Protein AF-A0A7W7WPW0-F1 (afdb_monomer)

Organism: NCBI:txid1282883

Nearest PDB structures (foldseek):
  6onu-assembly3_E  TM=9.124E-01  e=3.547E-06  Mycobacterium tuberculosis H37Rv
  8cwt-assembly1_A  TM=9.433E-01  e=5.111E-06  Mycobacterium tuberculosis H37Rv
  8dy7-assembly1_H  TM=8.505E-01  e=1.340E-06  Streptomyces venezuelae
  8dy9-assembly1_H  TM=9.167E-01  e=4.525E-06  Streptomyces venezuelae
  8cwr-assembly1_A-3  TM=9.152E-01  e=1.529E-05  Mycobacterium tuberculosis H37Rv

Foldseek 3Di:
DDDDDDDDPPDDPPPPDPPPVNLVVLLVVLVVLVVVLLVVLCVVQVVVVVPDPVSVVSSVVSSVVVCVVVVVVVSVPDDDPPPDPDDDPPDDDPPDPPPDDDDPDCVVQFQCVVDDPVLFFQPDDDPVSVVSLVVVLVSLVPGPCLVVQLVVCLVVVPQTGATSSDGNVRSVVVVVVVVVVVPD

InterPro domains:
  IPR003482 Transcription factor WhiB [MF_01479] (66-179)
  IPR003482 Transcription factor WhiB [PTHR38839] (98-179)
  IPR034768 WhiB-like iron-sulfur binding domain [PF02467] (106-173)
  IPR034768 WhiB-like iron-sulfur binding domain [PS51674] (111-173)

Mean predicted aligned error: 19.91 Å

Structure (mmCIF, N/CA/C/O backbone):
data_AF-A0A7W7WPW0-F1
#
_entry.id   AF-A0A7W7WPW0-F1
#
loop_
_atom_site.group_PDB
_atom_site.id
_atom_site.type_symbol
_atom_site.label_atom_id
_atom_site.label_alt_id
_atom_site.label_comp_id
_atom_site.label_asym_id
_atom_site.label_entity_id
_atom_site.label_seq_id
_atom_site.pdbx_PDB_ins_code
_atom_site.Cartn_x
_atom_site.Cartn_y
_atom_site.Cartn_z
_atom_site.occupancy
_atom_site.B_iso_or_equiv
_atom_site.auth_seq_id
_atom_site.auth_comp_id
_atom_site.auth_asym_id
_atom_site.auth_atom_id
_atom_site.pdbx_PDB_model_num
ATOM 1 N N . MET A 1 1 ? 4.387 -7.161 76.732 1.00 38.69 1 MET A N 1
ATOM 2 C CA . MET A 1 1 ? 3.562 -7.039 75.514 1.00 38.69 1 MET A CA 1
ATOM 3 C C . MET A 1 1 ? 4.204 -5.988 74.620 1.00 38.69 1 MET A C 1
ATOM 5 O O . MET A 1 1 ? 4.649 -4.984 75.155 1.00 38.69 1 MET A O 1
ATOM 9 N N . LEU A 1 2 ? 4.341 -6.329 73.332 1.00 43.59 2 LEU A N 1
ATOM 10 C CA . LEU A 1 2 ? 4.886 -5.604 72.167 1.00 43.59 2 LEU A CA 1
ATOM 11 C C . LEU A 1 2 ? 4.904 -4.065 72.299 1.00 43.59 2 LEU A C 1
ATOM 13 O O . LEU A 1 2 ? 3.927 -3.489 72.751 1.00 43.59 2 LEU A O 1
ATOM 17 N N . GLY A 1 3 ? 5.967 -3.3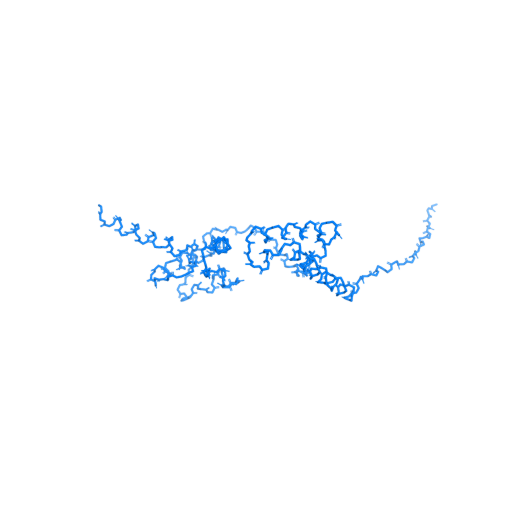32 71.962 1.00 42.59 3 GLY A N 1
ATOM 18 C CA . GLY A 1 3 ? 6.754 -3.403 70.729 1.00 42.59 3 GLY A CA 1
ATOM 19 C C . GLY A 1 3 ? 6.329 -2.236 69.828 1.00 42.59 3 GLY A C 1
ATOM 20 O O . GLY A 1 3 ? 5.389 -2.386 69.061 1.00 42.59 3 GLY A O 1
ATOM 21 N N . ALA A 1 4 ? 6.987 -1.079 69.943 1.00 46.03 4 ALA A N 1
ATOM 22 C CA . ALA A 1 4 ? 6.784 0.066 69.052 1.00 46.03 4 ALA A CA 1
ATOM 23 C C . ALA A 1 4 ? 8.154 0.496 68.517 1.00 46.03 4 ALA A C 1
ATOM 25 O O . ALA A 1 4 ? 8.889 1.245 69.157 1.00 46.03 4 ALA A O 1
ATOM 26 N N . GLN A 1 5 ? 8.532 -0.088 67.383 1.00 48.00 5 GLN A N 1
ATOM 27 C CA . GLN A 1 5 ? 9.725 0.299 66.644 1.00 48.00 5 GLN A CA 1
ATOM 28 C C . GLN A 1 5 ? 9.441 1.630 65.947 1.00 48.00 5 GLN A C 1
ATOM 30 O O . GLN A 1 5 ? 8.481 1.744 65.189 1.00 48.00 5 GLN A O 1
ATOM 35 N N . ALA A 1 6 ? 10.277 2.628 66.226 1.00 42.91 6 ALA A N 1
ATOM 36 C CA . ALA A 1 6 ? 10.379 3.825 65.412 1.00 42.91 6 ALA A CA 1
ATOM 37 C C . ALA A 1 6 ? 10.904 3.404 64.034 1.00 42.91 6 ALA A C 1
ATOM 39 O O . ALA A 1 6 ? 12.030 2.918 63.920 1.00 42.91 6 ALA A O 1
ATOM 40 N N . ILE A 1 7 ? 10.064 3.534 63.012 1.00 48.56 7 ILE A N 1
ATOM 41 C CA . 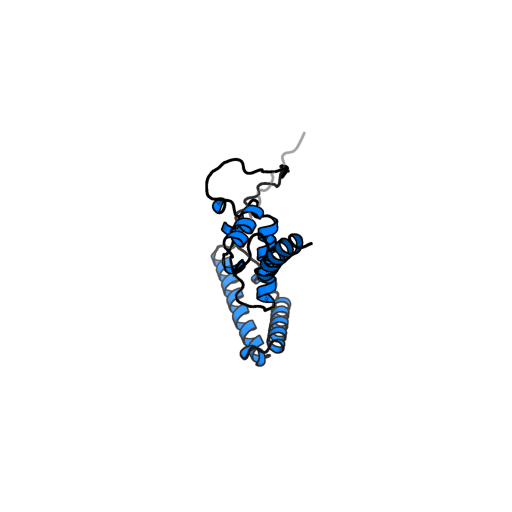ILE A 1 7 ? 10.511 3.482 61.625 1.00 48.56 7 ILE A CA 1
ATOM 42 C C . ILE A 1 7 ? 11.048 4.866 61.263 1.00 48.56 7 ILE A C 1
ATOM 44 O O . ILE A 1 7 ? 10.351 5.873 61.341 1.00 48.56 7 ILE A O 1
ATOM 48 N N . ASP A 1 8 ? 12.342 4.874 60.971 1.00 38.16 8 ASP A N 1
ATOM 49 C CA . ASP A 1 8 ? 13.133 5.975 60.443 1.00 38.16 8 ASP A CA 1
ATOM 50 C C . ASP A 1 8 ? 12.661 6.268 59.007 1.00 38.16 8 ASP A C 1
ATOM 52 O O . ASP A 1 8 ? 12.855 5.464 58.093 1.00 38.16 8 ASP A O 1
ATOM 56 N N . GLU A 1 9 ? 11.965 7.388 58.818 1.00 43.16 9 GLU A N 1
ATOM 57 C CA . GLU A 1 9 ? 11.570 7.902 57.504 1.00 43.16 9 GLU A CA 1
ATOM 58 C C . GLU A 1 9 ? 12.824 8.493 56.830 1.00 43.16 9 GLU A C 1
ATOM 60 O O . GLU A 1 9 ? 13.120 9.685 56.943 1.00 43.16 9 GLU A O 1
ATOM 65 N N . GLY A 1 10 ? 13.611 7.635 56.174 1.00 45.06 10 GLY A N 1
ATOM 66 C CA . GLY A 1 10 ? 14.777 8.040 55.385 1.00 45.06 10 GLY A CA 1
ATOM 67 C C . GLY A 1 10 ? 14.409 9.011 54.248 1.00 45.06 10 GLY A C 1
ATOM 68 O O . GLY A 1 10 ? 13.271 9.017 53.771 1.00 45.06 10 GLY A O 1
ATOM 69 N N . PRO A 1 11 ? 15.356 9.845 53.773 1.00 44.78 11 PRO A N 1
ATOM 70 C CA . PRO A 1 11 ? 15.053 10.911 52.829 1.00 44.78 11 PRO A CA 1
ATOM 71 C C . PRO A 1 11 ? 14.553 10.323 51.510 1.00 44.78 11 PRO A C 1
ATOM 73 O O . PRO A 1 11 ? 15.224 9.503 50.878 1.00 44.78 11 PRO A O 1
ATOM 76 N N . ALA A 1 12 ? 13.371 10.773 51.089 1.00 48.00 12 ALA A N 1
ATOM 77 C CA . ALA A 1 12 ? 12.816 10.487 49.779 1.00 48.00 12 ALA A CA 1
ATOM 78 C C . ALA A 1 12 ? 13.846 10.865 48.707 1.00 48.00 12 ALA A C 1
ATOM 80 O O . ALA A 1 12 ? 14.104 12.040 48.445 1.00 48.00 12 ALA A O 1
ATOM 81 N N . VAL A 1 13 ? 14.463 9.855 48.096 1.00 46.47 13 VAL A N 1
ATOM 82 C CA . VAL A 1 13 ? 15.331 10.042 46.938 1.00 46.47 13 VAL A CA 1
ATOM 83 C C . VAL A 1 13 ? 14.426 10.475 45.792 1.00 46.47 13 VAL A C 1
ATOM 85 O O . VAL A 1 13 ? 13.773 9.651 45.149 1.00 46.47 13 VAL A O 1
ATOM 88 N N . THR A 1 14 ? 14.343 11.783 45.555 1.00 43.59 14 THR A N 1
ATOM 89 C CA . THR A 1 14 ? 13.669 12.342 44.386 1.00 43.59 14 THR A CA 1
ATOM 90 C C . THR A 1 14 ? 14.372 11.796 43.152 1.00 43.59 14 THR A C 1
ATOM 92 O O . THR A 1 14 ? 15.482 12.202 42.808 1.00 43.59 14 THR A O 1
ATOM 95 N N . ARG A 1 15 ? 13.745 10.819 42.497 1.00 53.22 15 ARG A N 1
ATOM 96 C CA . ARG A 1 15 ? 14.199 10.285 41.217 1.00 53.22 15 ARG A CA 1
ATOM 97 C C . ARG A 1 15 ? 14.144 11.450 40.224 1.00 53.22 15 ARG A C 1
ATOM 99 O O . ARG A 1 15 ? 13.053 11.834 39.814 1.00 53.22 15 ARG A O 1
ATOM 106 N N . LEU A 1 16 ? 15.298 12.039 39.887 1.00 46.72 16 LEU A N 1
ATOM 107 C CA . LEU A 1 16 ? 15.428 13.007 38.796 1.00 46.72 16 LEU A CA 1
ATOM 108 C C . LEU A 1 16 ? 14.929 12.316 37.523 1.00 46.72 16 LEU A C 1
ATOM 110 O O . LEU A 1 16 ? 15.640 11.533 36.894 1.00 46.72 16 LEU A O 1
ATOM 114 N N . THR A 1 17 ? 13.672 12.549 37.165 1.00 51.66 17 THR A N 1
ATOM 115 C CA . THR A 1 17 ? 13.185 12.238 35.830 1.00 51.66 17 THR A CA 1
ATOM 116 C C . THR A 1 17 ? 13.937 13.164 34.887 1.00 51.66 17 THR A C 1
ATOM 118 O O . THR A 1 17 ? 13.861 14.381 35.048 1.00 51.66 17 THR A O 1
ATOM 121 N N . ALA A 1 18 ? 14.702 12.595 33.955 1.00 53.31 18 ALA A N 1
ATOM 122 C CA . ALA A 1 18 ? 15.346 13.343 32.885 1.00 53.31 18 ALA A CA 1
ATOM 123 C C . ALA A 1 18 ? 14.309 14.284 32.250 1.00 53.31 18 ALA A C 1
ATOM 125 O O . ALA A 1 18 ? 13.298 13.820 31.725 1.00 53.31 18 ALA A O 1
ATOM 126 N N . GLY A 1 19 ? 14.514 15.595 32.391 1.00 48.75 19 GLY A N 1
ATOM 127 C CA . GLY A 1 19 ? 13.624 16.597 31.814 1.00 48.75 19 GLY A CA 1
ATOM 128 C C . GLY A 1 19 ? 13.641 16.545 30.279 1.00 48.75 19 GLY A C 1
ATOM 129 O O . GLY A 1 19 ? 14.546 15.932 29.702 1.00 48.75 19 GLY A O 1
ATOM 130 N N . PRO A 1 20 ? 12.682 17.210 29.610 1.00 56.94 20 PRO A N 1
ATOM 131 C CA . PRO A 1 20 ? 12.594 17.264 28.144 1.00 56.94 20 PRO A CA 1
ATOM 132 C C . PRO A 1 20 ? 13.905 17.713 27.469 1.00 56.94 20 PRO A C 1
ATOM 134 O O . PRO A 1 20 ? 14.207 17.277 26.360 1.00 56.94 20 PRO A O 1
ATOM 137 N N . ASP A 1 21 ? 14.744 18.483 28.166 1.00 59.12 21 ASP A N 1
ATOM 138 C CA . ASP A 1 21 ? 16.053 18.931 27.680 1.00 59.12 21 ASP A CA 1
ATOM 139 C C . ASP A 1 21 ? 17.063 17.781 27.508 1.00 59.12 21 ASP A C 1
ATOM 141 O O . ASP A 1 21 ? 17.829 17.754 26.549 1.00 59.12 21 ASP A O 1
ATOM 145 N N . ALA A 1 22 ? 17.045 16.776 28.389 1.00 58.28 22 ALA A N 1
ATOM 146 C CA . ALA A 1 22 ? 17.938 15.618 28.293 1.00 58.28 22 ALA A CA 1
ATOM 147 C C . ALA A 1 22 ? 17.503 14.631 27.195 1.00 58.28 22 ALA A C 1
ATOM 149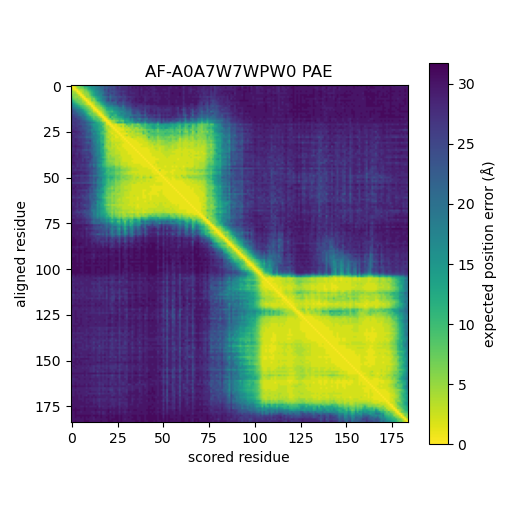 O O . ALA A 1 22 ? 18.307 13.847 26.690 1.00 58.28 22 ALA A O 1
ATOM 150 N N . GLU A 1 23 ? 16.222 14.628 26.829 1.00 57.03 23 GLU A N 1
ATOM 151 C CA . GLU A 1 23 ? 15.721 13.901 25.661 1.00 57.03 23 GLU A CA 1
ATOM 152 C C . GLU A 1 23 ? 16.082 14.627 24.361 1.00 57.03 23 GLU A C 1
ATOM 154 O O . GLU A 1 23 ? 16.603 13.993 23.444 1.00 57.03 23 GLU A O 1
ATOM 159 N N . ALA A 1 24 ? 15.934 15.955 24.322 1.00 61.09 24 ALA A N 1
ATOM 160 C CA . ALA A 1 24 ? 16.344 16.781 23.189 1.00 61.09 24 ALA A CA 1
ATOM 161 C C . ALA A 1 24 ? 17.854 16.682 22.902 1.00 61.09 24 ALA A C 1
ATOM 163 O O . ALA A 1 24 ? 18.247 16.491 21.753 1.00 61.09 24 ALA A O 1
ATOM 164 N N . VAL A 1 25 ? 18.703 16.716 23.936 1.00 66.38 25 VAL A N 1
ATOM 165 C CA . VAL A 1 25 ? 20.162 16.541 23.788 1.00 66.38 25 VAL A CA 1
ATOM 166 C C . VAL A 1 25 ? 20.515 15.147 23.255 1.00 66.38 25 VAL A C 1
ATOM 168 O O . VAL A 1 25 ? 21.378 15.022 22.389 1.00 66.38 25 VAL A O 1
ATOM 171 N N . ARG A 1 26 ? 19.825 14.089 23.705 1.00 67.94 26 ARG A N 1
ATOM 172 C CA . ARG A 1 26 ? 20.028 12.726 23.174 1.00 67.94 26 ARG A CA 1
ATOM 173 C C . ARG A 1 26 ? 19.592 12.607 21.712 1.00 67.94 26 ARG A C 1
ATOM 175 O O . ARG A 1 26 ? 20.276 11.948 20.930 1.00 67.94 26 ARG A O 1
ATOM 182 N N . ALA A 1 27 ? 18.490 13.252 21.336 1.00 64.12 27 ALA A N 1
ATOM 183 C CA . ALA A 1 27 ? 18.014 13.287 19.955 1.00 64.12 27 ALA A CA 1
ATOM 184 C C . ALA A 1 27 ? 18.990 14.037 19.029 1.00 64.12 27 ALA A C 1
ATOM 186 O O . ALA A 1 27 ? 19.285 13.558 17.932 1.00 64.12 27 ALA A O 1
ATOM 187 N N . ASP A 1 28 ? 19.545 15.160 19.490 1.00 71.88 28 ASP A N 1
ATOM 188 C CA . ASP A 1 28 ? 20.553 15.938 18.758 1.00 71.88 28 ASP A CA 1
ATOM 189 C C . ASP A 1 28 ? 21.871 15.160 18.573 1.00 71.88 28 ASP A C 1
ATOM 191 O O . ASP A 1 28 ? 22.424 15.084 17.469 1.00 71.88 28 ASP A O 1
ATOM 195 N N . GLN A 1 29 ? 22.324 14.463 19.620 1.00 70.25 29 GLN A N 1
ATOM 196 C CA . GLN A 1 29 ? 23.481 13.562 19.553 1.00 70.25 29 GLN A CA 1
ATOM 197 C C . GLN A 1 29 ? 23.257 12.404 18.568 1.00 70.25 29 GLN A C 1
ATOM 199 O O . GLN A 1 29 ? 24.150 12.078 17.781 1.00 70.25 29 GLN A O 1
ATOM 204 N N . ALA A 1 30 ? 22.058 11.814 18.554 1.00 70.12 30 ALA A N 1
ATOM 205 C CA . ALA A 1 30 ? 21.698 10.752 17.617 1.00 70.12 30 ALA A CA 1
ATOM 206 C C . ALA A 1 30 ? 21.656 11.253 16.163 1.00 70.12 30 ALA A C 1
ATOM 208 O O . ALA A 1 30 ? 22.164 10.585 15.259 1.00 70.12 30 ALA A O 1
ATOM 209 N N . ALA A 1 31 ? 21.094 12.442 15.924 1.00 71.94 31 ALA A N 1
ATOM 210 C CA . ALA A 1 31 ? 21.073 13.072 14.605 1.00 71.94 31 ALA A CA 1
ATOM 211 C C . ALA A 1 31 ? 22.493 13.383 14.101 1.00 71.94 31 ALA A C 1
ATOM 213 O O . ALA A 1 31 ? 22.826 13.091 12.948 1.00 71.94 31 ALA A O 1
ATOM 214 N N . THR A 1 32 ? 23.354 13.891 14.984 1.00 81.56 32 THR A N 1
ATOM 215 C CA . THR A 1 32 ? 24.762 14.173 14.679 1.00 81.56 32 THR A CA 1
ATOM 216 C C . THR A 1 32 ? 25.523 12.901 14.315 1.00 81.56 32 THR A C 1
ATOM 218 O O . THR A 1 32 ? 26.181 12.858 13.273 1.00 81.56 32 THR A O 1
ATOM 221 N N . ALA A 1 33 ? 25.387 11.836 15.110 1.00 81.56 33 ALA A N 1
ATOM 222 C CA . ALA A 1 33 ? 26.033 10.558 14.824 1.00 81.56 33 ALA A CA 1
ATOM 223 C C . ALA A 1 33 ? 25.561 9.956 13.490 1.00 81.56 33 ALA A C 1
ATOM 225 O O . ALA A 1 33 ? 26.378 9.467 12.708 1.00 81.56 33 ALA A O 1
ATOM 226 N N . ARG A 1 34 ? 24.258 10.060 13.181 1.00 80.62 34 ARG A N 1
ATOM 227 C CA . ARG A 1 34 ? 23.702 9.605 11.897 1.00 80.62 34 ARG A CA 1
ATOM 228 C C . ARG A 1 34 ? 24.318 10.323 10.703 1.00 80.62 34 ARG A C 1
ATOM 230 O O . ARG A 1 34 ? 24.613 9.674 9.694 1.00 80.62 34 ARG A O 1
ATOM 237 N N . ARG A 1 35 ? 24.511 11.641 10.807 1.00 84.62 35 ARG A N 1
ATOM 238 C CA . ARG A 1 35 ? 25.134 12.448 9.750 1.00 84.62 35 ARG A CA 1
ATOM 239 C C . ARG A 1 35 ? 26.590 12.041 9.534 1.00 84.62 35 ARG A C 1
ATOM 241 O O . ARG A 1 35 ? 26.942 11.667 8.421 1.00 84.62 35 ARG A O 1
ATOM 248 N N . VAL A 1 36 ? 27.389 12.027 10.603 1.00 89.81 36 VAL A N 1
ATOM 249 C CA . VAL A 1 36 ? 28.832 11.728 10.540 1.00 89.81 36 VAL A CA 1
ATOM 250 C C . VAL A 1 36 ? 29.093 10.326 9.989 1.00 89.81 36 VAL A C 1
ATOM 252 O O . VAL A 1 36 ? 29.905 10.160 9.082 1.00 89.81 36 VAL A O 1
ATOM 255 N N . LEU A 1 37 ? 28.372 9.313 10.475 1.00 88.06 37 LEU A N 1
ATOM 256 C CA . LEU A 1 37 ? 28.553 7.939 9.998 1.00 88.06 37 LEU A CA 1
ATOM 257 C C . LEU A 1 37 ? 28.059 7.759 8.557 1.00 88.06 37 LEU A C 1
ATOM 259 O O . LEU A 1 37 ? 28.612 6.957 7.811 1.00 88.06 37 LEU A O 1
ATOM 263 N N . SER A 1 38 ? 27.042 8.507 8.128 1.00 84.50 38 SER A N 1
ATOM 264 C CA . SER A 1 38 ? 26.610 8.461 6.727 1.00 84.50 38 SER A CA 1
ATOM 265 C C . SER A 1 38 ? 27.637 9.105 5.791 1.00 84.50 38 SER A C 1
ATOM 267 O O . SER A 1 38 ? 27.890 8.555 4.724 1.00 84.50 38 SER A O 1
ATOM 269 N N . GLU A 1 39 ? 28.269 10.211 6.191 1.00 90.62 39 GLU A N 1
ATOM 270 C CA . GLU A 1 39 ? 29.359 10.839 5.427 1.00 90.62 39 GLU A CA 1
ATOM 271 C C . GLU A 1 39 ? 30.580 9.913 5.324 1.00 90.62 39 GLU A C 1
ATOM 273 O O . GLU A 1 39 ? 31.039 9.624 4.219 1.00 90.62 39 GLU A O 1
ATOM 278 N N . GLN A 1 40 ? 31.031 9.344 6.445 1.00 91.56 40 GLN A N 1
ATOM 279 C CA . GLN A 1 40 ? 32.158 8.404 6.465 1.00 91.56 40 GLN A CA 1
ATOM 280 C C . GLN A 1 40 ? 31.899 7.150 5.616 1.00 91.56 40 GLN A C 1
ATOM 282 O O . GLN A 1 40 ? 32.789 6.690 4.901 1.00 91.56 40 GLN A O 1
ATOM 287 N N . ALA A 1 41 ? 30.672 6.619 5.633 1.00 91.44 41 ALA A N 1
ATOM 288 C CA . ALA A 1 41 ? 30.302 5.489 4.784 1.00 91.44 41 ALA A CA 1
ATOM 289 C C . ALA A 1 41 ? 30.424 5.828 3.285 1.00 91.44 41 ALA A C 1
ATOM 291 O O . ALA A 1 41 ? 30.841 4.983 2.494 1.00 91.44 41 ALA A O 1
ATOM 292 N N . LEU A 1 42 ? 30.085 7.057 2.882 1.00 88.25 42 LEU A N 1
ATOM 293 C CA . LEU A 1 42 ? 30.201 7.510 1.491 1.00 88.25 42 LEU A CA 1
ATOM 294 C C . LEU A 1 42 ? 31.647 7.795 1.071 1.00 88.25 42 LEU A C 1
ATOM 296 O O . LEU A 1 42 ? 31.957 7.675 -0.115 1.00 88.25 42 LEU A O 1
ATOM 300 N N . ASP A 1 43 ? 32.516 8.169 2.007 1.00 91.38 43 ASP A N 1
ATOM 301 C CA . ASP A 1 43 ? 33.953 8.333 1.755 1.00 91.38 43 ASP A CA 1
ATOM 302 C C . ASP A 1 43 ? 34.646 6.982 1.550 1.00 91.38 43 ASP A C 1
ATOM 304 O O . ASP A 1 43 ? 35.458 6.829 0.637 1.00 91.38 43 ASP A O 1
ATOM 308 N N . LEU A 1 44 ? 34.278 5.978 2.351 1.00 92.06 44 LEU A N 1
ATOM 309 C CA . LEU A 1 44 ? 34.809 4.615 2.246 1.00 92.06 44 LEU A CA 1
ATOM 310 C C . LEU A 1 44 ? 34.249 3.841 1.042 1.00 92.06 44 LEU A C 1
ATOM 312 O O . LEU A 1 44 ? 34.888 2.911 0.545 1.00 92.06 44 LEU A O 1
ATOM 316 N N . HIS A 1 45 ? 33.066 4.222 0.556 1.00 94.06 45 HIS A N 1
ATOM 317 C CA . HIS A 1 45 ? 32.378 3.565 -0.554 1.00 94.06 45 HIS A CA 1
ATOM 318 C C . HIS A 1 45 ? 31.935 4.586 -1.615 1.00 94.06 45 HIS A C 1
ATOM 320 O O . HIS A 1 45 ? 30.741 4.851 -1.762 1.00 94.06 45 HIS A O 1
ATOM 326 N N . PRO A 1 46 ? 32.863 5.140 -2.416 1.00 89.81 46 PRO A N 1
ATOM 327 C CA . PRO A 1 46 ? 32.555 6.231 -3.343 1.00 89.81 46 PRO A CA 1
ATOM 328 C C . PRO A 1 46 ? 31.523 5.852 -4.415 1.00 89.81 46 PRO A C 1
ATOM 330 O O . PRO A 1 46 ? 30.740 6.704 -4.832 1.00 89.81 46 PRO A O 1
ATOM 333 N N . GLY A 1 47 ? 31.441 4.572 -4.804 1.00 89.00 47 GLY A N 1
ATOM 334 C CA . GLY A 1 47 ? 30.408 4.073 -5.723 1.00 89.00 47 GLY A CA 1
ATOM 335 C C . GLY A 1 47 ? 28.976 4.265 -5.205 1.00 89.00 47 GLY A C 1
ATOM 336 O O . GLY A 1 47 ? 28.040 4.358 -5.995 1.00 89.00 47 GLY A O 1
ATOM 337 N N . ALA A 1 48 ? 28.785 4.411 -3.889 1.00 87.81 48 ALA A N 1
ATOM 338 C CA . ALA A 1 48 ? 27.482 4.717 -3.311 1.00 87.81 48 ALA A CA 1
ATOM 339 C C . ALA A 1 48 ? 27.006 6.129 -3.690 1.00 87.81 48 ALA A C 1
ATOM 341 O O . ALA A 1 48 ? 25.809 6.334 -3.879 1.00 87.81 48 ALA A O 1
ATOM 342 N N . ARG A 1 49 ? 27.931 7.085 -3.880 1.00 88.69 49 ARG A N 1
ATOM 343 C CA . ARG A 1 49 ? 27.604 8.450 -4.334 1.00 88.69 49 ARG A CA 1
ATOM 344 C C . ARG A 1 49 ? 27.068 8.466 -5.766 1.00 88.69 49 ARG A C 1
ATOM 346 O O . ARG A 1 49 ? 26.269 9.330 -6.104 1.00 88.69 49 ARG A O 1
ATOM 353 N N . THR A 1 50 ? 27.496 7.513 -6.592 1.00 90.56 50 THR A N 1
ATOM 354 C CA . THR A 1 50 ? 27.048 7.361 -7.985 1.00 90.56 50 THR A CA 1
ATOM 355 C C . THR A 1 50 ? 25.921 6.339 -8.143 1.00 90.56 50 THR A C 1
ATOM 357 O O . THR A 1 50 ? 25.505 6.070 -9.266 1.00 90.56 50 THR A O 1
ATOM 360 N N . GLY A 1 51 ? 25.426 5.760 -7.044 1.00 84.31 51 GLY A N 1
ATOM 361 C CA . GLY A 1 51 ? 24.299 4.829 -7.055 1.00 84.31 51 GLY A CA 1
ATOM 362 C C . GLY A 1 51 ? 24.640 3.378 -7.410 1.00 84.3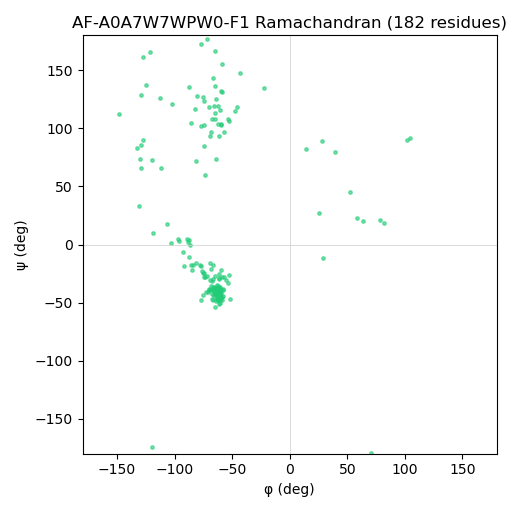1 51 GLY A C 1
ATOM 363 O O . GLY A 1 51 ? 23.727 2.630 -7.754 1.00 84.31 51 GLY A O 1
ATOM 364 N N . ASP A 1 52 ? 25.907 2.949 -7.322 1.00 90.31 52 ASP A N 1
ATOM 365 C CA . ASP A 1 52 ? 26.266 1.533 -7.489 1.00 90.31 52 ASP A CA 1
ATOM 366 C C . ASP A 1 52 ? 25.590 0.677 -6.394 1.00 90.31 52 ASP A C 1
ATOM 368 O O . ASP A 1 52 ? 25.868 0.870 -5.202 1.00 90.31 52 ASP A O 1
ATOM 372 N N . PRO A 1 53 ? 24.731 -0.297 -6.760 1.00 82.69 53 PRO A N 1
ATOM 373 C CA . PRO A 1 53 ? 24.021 -1.139 -5.801 1.00 82.69 53 PRO A CA 1
ATOM 374 C C . PRO A 1 53 ? 24.935 -1.942 -4.870 1.00 82.69 53 PRO A C 1
ATOM 376 O O . PRO A 1 53 ? 24.527 -2.269 -3.750 1.00 82.69 53 PRO A O 1
ATOM 379 N N . THR A 1 54 ? 26.150 -2.282 -5.309 1.00 90.25 54 THR A N 1
ATOM 380 C CA . THR A 1 54 ? 27.104 -3.048 -4.492 1.00 90.25 54 THR A CA 1
ATOM 381 C C . THR A 1 54 ? 27.754 -2.146 -3.448 1.00 90.25 54 THR A C 1
ATOM 383 O O . THR A 1 54 ? 27.749 -2.473 -2.258 1.00 90.25 54 THR A O 1
ATOM 386 N N . ALA A 1 55 ? 28.233 -0.970 -3.861 1.00 86.81 55 ALA A N 1
ATOM 387 C CA . ALA A 1 55 ? 28.768 0.038 -2.952 1.00 86.81 55 ALA A CA 1
ATOM 388 C C . ALA A 1 55 ? 27.718 0.567 -1.955 1.00 86.81 55 ALA A C 1
ATOM 390 O O . ALA A 1 55 ? 28.043 0.756 -0.784 1.00 86.81 55 ALA A O 1
ATOM 391 N N . LEU A 1 56 ? 26.453 0.733 -2.366 1.00 83.81 56 LEU A N 1
ATOM 392 C CA . LEU A 1 56 ? 25.349 1.106 -1.466 1.00 83.81 56 LEU A CA 1
ATOM 393 C C . LEU A 1 56 ? 25.115 0.056 -0.373 1.00 83.81 56 LEU A C 1
ATOM 395 O O . LEU A 1 56 ? 24.937 0.393 0.800 1.00 83.81 56 LEU A O 1
ATOM 399 N N . GLN A 1 57 ? 25.141 -1.226 -0.742 1.00 87.19 57 GLN A N 1
ATOM 400 C CA . GLN A 1 57 ? 25.014 -2.316 0.225 1.00 87.19 57 GLN A CA 1
ATOM 401 C C . GLN A 1 57 ? 26.219 -2.389 1.169 1.00 87.19 57 GLN A C 1
ATOM 403 O O . GLN A 1 57 ? 26.030 -2.621 2.364 1.00 87.19 57 GLN A O 1
ATOM 408 N N . ALA A 1 58 ? 27.436 -2.160 0.668 1.00 88.62 58 ALA A N 1
ATOM 409 C CA . ALA A 1 58 ? 28.643 -2.103 1.490 1.00 88.62 58 ALA A CA 1
ATOM 410 C C . ALA A 1 58 ? 28.594 -0.934 2.494 1.00 88.62 58 ALA A C 1
ATOM 412 O O . ALA A 1 58 ? 28.777 -1.156 3.690 1.00 88.62 58 ALA A O 1
ATOM 413 N N . ALA A 1 59 ? 28.213 0.266 2.041 1.00 87.62 59 ALA A N 1
ATOM 414 C CA . ALA A 1 59 ? 28.031 1.446 2.888 1.00 87.62 59 ALA A CA 1
ATOM 415 C C . ALA A 1 59 ? 26.959 1.241 3.968 1.00 87.62 59 ALA A C 1
ATOM 417 O O . ALA A 1 59 ? 27.165 1.614 5.124 1.00 87.62 59 ALA A O 1
ATOM 418 N N . LYS A 1 60 ? 25.829 0.602 3.623 1.00 88.44 60 LYS A N 1
ATOM 419 C CA . LYS A 1 60 ? 24.788 0.251 4.601 1.00 88.44 60 LYS A CA 1
ATOM 420 C C . LYS A 1 60 ? 25.332 -0.695 5.672 1.00 88.44 60 LYS A C 1
ATOM 422 O O . LYS A 1 60 ? 25.180 -0.404 6.852 1.00 88.44 60 LYS A O 1
ATOM 427 N N . ARG A 1 61 ? 25.978 -1.794 5.267 1.00 93.19 61 ARG A N 1
ATOM 428 C CA . ARG A 1 61 ? 26.543 -2.787 6.198 1.00 93.19 61 ARG A CA 1
ATOM 429 C C . ARG A 1 61 ? 27.591 -2.173 7.122 1.00 93.19 61 ARG A C 1
ATOM 431 O O . ARG A 1 61 ? 27.583 -2.468 8.311 1.00 93.19 61 ARG A O 1
ATOM 438 N N . TRP A 1 62 ? 28.458 -1.314 6.588 1.00 93.50 62 TRP A N 1
ATOM 439 C CA . TRP A 1 62 ? 29.454 -0.600 7.384 1.00 93.50 62 TRP A CA 1
ATOM 440 C C . TRP A 1 62 ? 28.790 0.295 8.433 1.00 93.50 62 TRP A C 1
ATOM 442 O O . TRP A 1 62 ? 29.133 0.232 9.609 1.00 93.50 62 TRP A O 1
ATOM 452 N N . ARG A 1 63 ? 27.784 1.078 8.032 1.00 90.56 63 ARG A N 1
ATOM 453 C CA . ARG A 1 63 ? 27.076 1.985 8.938 1.00 90.56 63 ARG A CA 1
ATOM 454 C C . ARG A 1 63 ? 26.307 1.236 10.032 1.00 90.56 63 ARG A C 1
ATOM 456 O O . ARG A 1 63 ? 26.378 1.648 11.184 1.00 90.56 63 ARG A O 1
ATOM 463 N N . ASP A 1 64 ? 25.629 0.140 9.689 1.00 87.00 64 ASP A N 1
ATOM 464 C CA . ASP A 1 64 ? 24.942 -0.723 10.662 1.00 87.00 64 ASP A CA 1
ATOM 465 C C . ASP A 1 64 ? 25.948 -1.278 11.691 1.00 87.00 64 ASP A C 1
ATOM 467 O O . ASP A 1 64 ? 25.741 -1.156 12.896 1.00 87.00 64 ASP A O 1
ATOM 471 N N . HIS A 1 65 ? 27.102 -1.770 11.225 1.00 92.56 65 HIS A N 1
ATOM 472 C CA . HIS A 1 65 ? 28.174 -2.249 12.099 1.00 92.56 65 HIS A CA 1
ATOM 473 C C . HIS A 1 65 ? 28.742 -1.151 13.014 1.00 92.56 65 HIS A C 1
ATOM 475 O O . HIS A 1 65 ? 29.017 -1.406 14.185 1.00 92.56 65 HIS A O 1
ATOM 481 N N . MET A 1 66 ? 28.893 0.080 12.514 1.00 92.00 66 MET A N 1
ATOM 482 C CA . MET A 1 66 ? 29.367 1.208 13.321 1.00 92.00 66 MET A CA 1
ATOM 483 C C . MET A 1 66 ? 28.355 1.642 14.382 1.00 92.00 66 MET A C 1
ATOM 485 O O . MET A 1 66 ? 28.765 2.001 15.485 1.00 92.00 66 MET A O 1
ATOM 489 N N . TYR A 1 67 ? 27.051 1.589 14.095 1.00 81.88 67 TYR A N 1
ATOM 490 C CA . TYR A 1 67 ? 26.033 1.836 15.119 1.00 81.88 67 TYR A CA 1
ATOM 491 C C . TYR A 1 67 ? 26.083 0.793 16.235 1.00 81.88 67 TYR A C 1
ATOM 493 O O . TYR A 1 67 ? 25.994 1.172 17.405 1.00 81.88 67 TYR A O 1
ATOM 501 N N . ASP A 1 68 ? 26.302 -0.476 15.890 1.00 84.69 68 ASP A N 1
ATOM 502 C CA . ASP A 1 68 ? 26.436 -1.552 16.872 1.00 84.69 68 ASP A CA 1
ATOM 503 C C . ASP A 1 68 ? 27.714 -1.405 17.712 1.00 84.69 68 ASP A C 1
ATOM 505 O O . ASP A 1 68 ? 27.652 -1.462 18.940 1.00 84.69 68 ASP A O 1
ATOM 509 N N . LEU A 1 69 ? 28.865 -1.143 17.078 1.00 87.62 69 LEU A N 1
ATOM 510 C CA . LEU A 1 69 ? 30.146 -0.947 17.774 1.00 87.62 69 LEU A CA 1
ATOM 511 C C . LEU A 1 69 ? 30.133 0.254 18.724 1.00 87.62 69 LEU A C 1
ATOM 513 O O . LEU A 1 69 ? 30.736 0.203 19.794 1.00 87.62 69 LEU A O 1
ATOM 517 N N . LEU A 1 70 ? 29.464 1.337 18.333 1.00 84.25 70 LEU A N 1
ATOM 518 C CA . LEU A 1 70 ? 29.371 2.554 19.138 1.00 84.25 70 LEU A CA 1
ATOM 519 C C . LEU A 1 70 ? 28.212 2.507 20.151 1.00 84.25 70 LEU A C 1
ATOM 521 O O . LEU A 1 70 ? 28.011 3.474 20.884 1.00 84.25 70 LEU A O 1
ATOM 525 N N . GLY A 1 71 ? 27.436 1.415 20.197 1.00 80.69 71 GLY A N 1
ATOM 526 C CA . GLY A 1 71 ? 26.266 1.285 21.074 1.00 80.69 71 GLY A CA 1
ATOM 527 C C . GLY A 1 71 ? 25.142 2.280 20.755 1.00 80.69 71 GLY A C 1
ATOM 528 O O . GLY A 1 71 ? 24.292 2.562 21.599 1.00 80.69 71 GLY A O 1
ATOM 529 N N . LEU A 1 72 ? 25.135 2.835 19.542 1.00 73.38 72 LEU A N 1
ATOM 530 C CA . LEU A 1 72 ? 24.217 3.888 19.104 1.00 73.38 72 LEU A CA 1
ATOM 531 C C . LEU A 1 72 ? 22.907 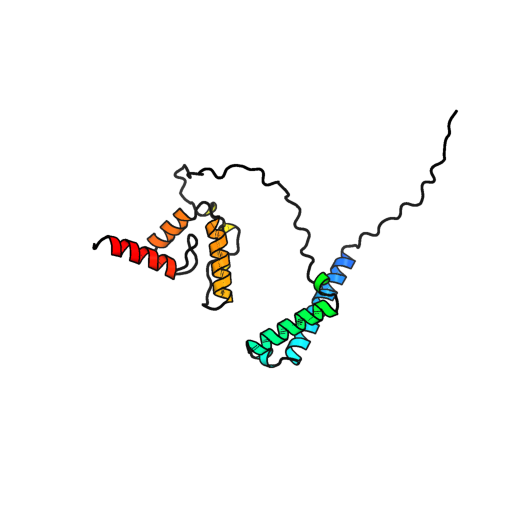3.334 18.539 1.00 73.38 72 LEU A C 1
ATOM 533 O O . LEU A 1 72 ? 21.960 4.099 18.362 1.00 73.38 72 LEU A O 1
ATOM 537 N N . THR A 1 73 ? 22.813 2.024 18.305 1.00 68.06 73 THR A N 1
ATOM 538 C CA . THR A 1 73 ? 21.584 1.349 17.853 1.00 68.06 73 THR A CA 1
ATOM 539 C C . THR A 1 73 ? 20.402 1.658 18.789 1.00 68.06 73 THR A C 1
ATOM 541 O O . THR A 1 73 ? 19.288 1.878 18.331 1.00 68.06 73 THR A O 1
ATOM 544 N N . GLN A 1 74 ? 20.661 1.826 20.094 1.00 58.84 74 GLN A N 1
ATOM 545 C CA . GLN A 1 74 ? 19.657 2.193 21.107 1.00 58.84 74 GLN A CA 1
ATOM 546 C C . GLN A 1 74 ? 19.252 3.685 21.097 1.00 58.84 74 GLN A C 1
ATOM 548 O O . GLN A 1 74 ? 18.207 4.036 21.636 1.00 58.84 74 GLN A O 1
ATOM 553 N N . LEU A 1 75 ? 20.049 4.582 20.499 1.00 53.94 75 LEU A N 1
ATOM 554 C CA . LEU A 1 75 ? 19.715 6.015 20.373 1.00 53.94 75 LEU A CA 1
ATOM 555 C C . LEU A 1 75 ? 18.852 6.317 19.143 1.00 53.94 75 LEU A C 1
ATOM 557 O O . LEU A 1 75 ? 18.230 7.373 19.052 1.00 53.94 75 LEU A O 1
ATOM 561 N N . VAL A 1 76 ? 18.822 5.395 18.183 1.00 55.41 76 VAL A N 1
ATOM 562 C CA . VAL A 1 76 ? 17.983 5.475 16.983 1.00 55.41 76 VAL A CA 1
ATOM 563 C C . VAL A 1 76 ? 16.567 4.956 17.279 1.00 55.41 76 VAL A C 1
ATOM 565 O O . VAL A 1 76 ? 15.632 5.311 16.562 1.00 55.41 76 VAL A O 1
ATOM 568 N N . GLU A 1 77 ? 16.404 4.202 18.369 1.00 51.53 77 GLU A N 1
ATOM 569 C CA . GLU A 1 77 ? 15.202 3.451 18.720 1.00 51.53 77 GLU A CA 1
ATOM 570 C C . GLU A 1 77 ? 14.488 4.029 19.952 1.00 51.53 77 GLU A C 1
ATOM 572 O O . GLU A 1 77 ? 14.393 3.406 21.003 1.00 51.53 77 GLU A O 1
ATOM 577 N N . GLN A 1 78 ? 13.964 5.248 19.824 1.00 44.41 78 GLN A N 1
ATOM 578 C CA . GLN A 1 78 ? 12.910 5.755 20.708 1.00 44.41 78 GLN A CA 1
ATOM 579 C C . GLN A 1 78 ? 11.816 6.380 19.831 1.00 44.41 78 GLN A C 1
ATOM 581 O O . GLN A 1 78 ? 11.826 7.593 19.603 1.00 44.41 78 GLN A O 1
ATOM 586 N N . PRO A 1 79 ? 10.870 5.595 19.279 1.00 38.06 79 PRO A N 1
ATOM 587 C CA . PRO A 1 79 ? 9.603 6.187 18.881 1.00 38.06 79 PRO A CA 1
ATOM 588 C C . PRO A 1 79 ? 8.965 6.785 20.142 1.00 38.06 79 PRO A C 1
ATOM 590 O O . PRO A 1 79 ? 8.924 6.132 21.186 1.00 38.06 79 PRO A O 1
ATOM 593 N N . ALA A 1 80 ? 8.489 8.030 20.056 1.00 39.03 80 ALA A N 1
ATOM 594 C CA . ALA A 1 80 ? 7.706 8.668 21.112 1.00 39.03 80 ALA A CA 1
ATOM 595 C C . ALA A 1 80 ? 6.657 7.685 21.672 1.00 39.03 80 ALA A C 1
ATOM 597 O O . ALA A 1 80 ? 6.134 6.867 20.905 1.00 39.03 80 ALA A O 1
ATOM 598 N N . PRO A 1 81 ? 6.299 7.748 22.970 1.00 38.78 81 PRO A N 1
ATOM 599 C CA . PRO A 1 81 ? 5.245 6.902 23.500 1.00 38.78 81 PRO A CA 1
ATOM 600 C C . PRO A 1 81 ? 3.950 7.210 22.745 1.00 38.78 81 PRO A C 1
ATOM 602 O O . PRO A 1 81 ? 3.282 8.215 22.994 1.00 38.78 81 PRO A O 1
ATOM 605 N N . VAL A 1 82 ? 3.583 6.327 21.815 1.00 45.62 82 VAL A N 1
ATOM 606 C CA . VAL A 1 82 ? 2.216 6.215 21.316 1.00 45.62 82 VAL A CA 1
ATOM 607 C C . VAL A 1 82 ? 1.356 6.042 22.556 1.00 45.62 82 VAL A C 1
ATOM 609 O O . VAL A 1 82 ? 1.439 5.019 23.239 1.00 45.62 82 VAL A O 1
ATOM 612 N N . ARG A 1 83 ? 0.598 7.089 22.911 1.00 40.47 83 ARG A N 1
ATOM 613 C CA . ARG A 1 83 ? -0.347 7.056 24.028 1.00 40.47 83 ARG A CA 1
ATOM 614 C C . ARG A 1 83 ? -1.145 5.766 23.914 1.00 40.47 83 ARG A C 1
ATOM 616 O O . ARG A 1 83 ? -1.813 5.526 22.912 1.00 40.47 83 ARG A O 1
ATOM 623 N N . ALA A 1 84 ? -1.006 4.932 24.936 1.00 42.53 84 ALA A N 1
ATOM 624 C CA . ALA A 1 84 ? -1.576 3.606 24.997 1.00 42.53 84 ALA A CA 1
ATOM 625 C C . ALA A 1 84 ? -3.108 3.669 24.915 1.00 42.53 84 ALA A C 1
ATOM 627 O O . ALA A 1 84 ? -3.788 3.756 25.932 1.00 42.53 84 ALA A O 1
ATOM 628 N N . ALA A 1 85 ? -3.659 3.539 23.712 1.00 40.12 85 ALA A N 1
ATOM 629 C CA . ALA A 1 85 ? -4.986 2.975 23.525 1.00 40.12 85 ALA A CA 1
ATOM 630 C C . ALA A 1 85 ? -4.842 1.448 23.554 1.00 40.12 85 ALA A C 1
ATOM 632 O O . ALA A 1 85 ? -4.912 0.762 22.538 1.00 40.12 85 ALA A O 1
ATOM 633 N N . LYS A 1 86 ? -4.584 0.905 24.749 1.00 36.31 86 LYS A N 1
ATOM 634 C CA . LYS A 1 86 ? -4.900 -0.494 25.023 1.00 36.31 86 LYS A CA 1
ATOM 635 C C . LYS A 1 86 ? -6.413 -0.571 25.192 1.00 36.31 86 LYS A C 1
ATOM 637 O O . LYS A 1 86 ? -6.922 -0.236 26.256 1.00 36.31 86 LYS A O 1
ATOM 642 N N . GLN A 1 87 ? -7.115 -1.056 24.176 1.00 43.66 87 GLN A N 1
ATOM 643 C CA . GLN A 1 87 ? -8.319 -1.838 24.430 1.00 43.66 87 GLN A CA 1
ATOM 644 C C . GLN A 1 87 ? -8.031 -3.274 23.979 1.00 43.66 87 GLN A C 1
ATOM 646 O O . GLN A 1 87 ? -7.507 -3.464 22.879 1.00 43.66 87 GLN A O 1
ATOM 651 N N . PRO A 1 88 ? -8.237 -4.275 24.855 1.00 40.31 88 PRO A N 1
ATOM 652 C CA . PRO A 1 88 ? -7.884 -5.650 24.552 1.00 40.31 88 PRO A CA 1
ATOM 653 C C . PRO A 1 88 ? -8.758 -6.187 23.418 1.00 40.31 88 PRO A C 1
ATOM 655 O O . PRO A 1 88 ? -9.948 -5.891 23.329 1.00 40.31 88 PRO A O 1
ATOM 658 N N . LEU A 1 89 ? -8.129 -7.003 22.571 1.00 48.78 89 LEU A N 1
ATOM 659 C CA . LEU A 1 89 ? -8.759 -7.861 21.574 1.00 48.78 89 LEU A CA 1
ATOM 660 C C . LEU A 1 89 ? -9.616 -8.919 22.287 1.00 48.78 89 LEU A C 1
ATOM 662 O O . LEU A 1 89 ? -9.246 -10.088 22.359 1.00 48.78 89 LEU A O 1
ATOM 666 N N . GLU A 1 90 ? -10.762 -8.521 22.833 1.00 42.56 90 GLU A N 1
ATOM 667 C CA . GLU A 1 90 ? -11.821 -9.477 23.122 1.00 42.56 90 GLU A CA 1
ATOM 668 C C . GLU A 1 90 ? -12.532 -9.816 21.816 1.00 42.56 90 GLU A C 1
ATOM 670 O O . GLU A 1 90 ? -13.323 -9.047 21.272 1.00 42.56 90 GLU A O 1
ATOM 675 N N . THR A 1 91 ? -12.184 -10.992 21.298 1.00 44.91 91 THR A N 1
ATOM 676 C CA . THR A 1 91 ? -13.112 -11.998 20.778 1.00 44.91 91 THR A CA 1
ATOM 677 C C . THR A 1 91 ? -14.538 -11.492 20.552 1.00 44.91 91 THR A C 1
ATOM 679 O O . THR A 1 91 ? -15.457 -11.756 21.322 1.00 44.91 91 THR A O 1
ATOM 682 N N . ARG A 1 92 ? -14.751 -10.836 19.415 1.00 47.59 92 ARG A N 1
ATOM 683 C CA . ARG A 1 92 ? -16.055 -10.790 18.763 1.00 47.59 92 ARG A CA 1
ATOM 684 C C . ARG A 1 92 ? -15.866 -11.185 17.316 1.00 47.59 92 ARG A C 1
ATOM 686 O O . ARG A 1 92 ? -15.630 -10.364 16.444 1.00 47.59 92 ARG A O 1
ATOM 693 N N . VAL A 1 93 ? -15.893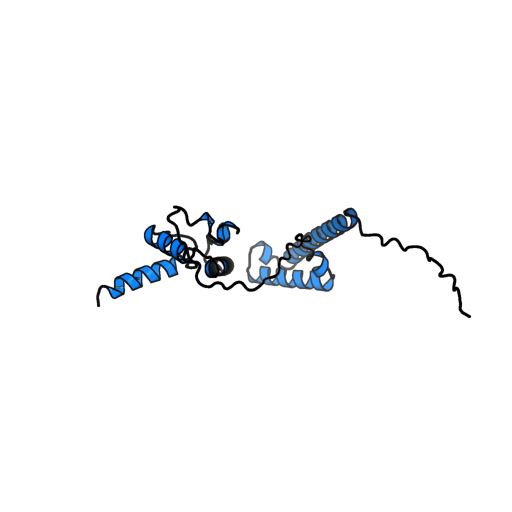 -12.501 17.122 1.00 42.91 93 VAL A N 1
ATOM 694 C CA . VAL A 1 93 ? -16.620 -13.160 16.040 1.00 42.91 93 VAL A CA 1
ATOM 695 C C . VAL A 1 93 ? -16.767 -12.274 14.792 1.00 42.91 93 VAL A C 1
ATOM 697 O O . VAL A 1 93 ? -17.772 -11.587 14.623 1.00 42.91 93 VAL A O 1
ATOM 700 N N . ILE A 1 94 ? -15.799 -12.334 13.873 1.00 51.31 94 ILE A N 1
ATOM 701 C CA . ILE A 1 94 ? -16.002 -11.865 12.493 1.00 51.31 94 ILE A CA 1
ATOM 702 C C . ILE A 1 94 ? -16.891 -12.905 11.784 1.00 51.31 94 ILE A C 1
ATOM 704 O O . ILE A 1 94 ? -16.497 -13.561 10.824 1.00 51.31 94 ILE A O 1
ATOM 708 N N . THR A 1 95 ? -18.103 -13.139 12.293 1.00 39.75 95 THR A N 1
ATOM 709 C CA . THR A 1 95 ? -19.145 -13.830 11.535 1.00 39.75 95 THR A CA 1
ATOM 710 C C . THR A 1 95 ? -19.847 -12.777 10.714 1.00 39.75 95 THR A C 1
ATOM 712 O O . THR A 1 95 ? -20.642 -12.012 11.246 1.00 39.75 95 THR A O 1
ATOM 715 N N . ARG A 1 96 ? -19.537 -12.767 9.414 1.00 51.47 96 ARG A N 1
ATOM 716 C CA . ARG A 1 96 ? -20.344 -12.166 8.345 1.00 51.47 96 ARG A CA 1
ATOM 717 C C . ARG A 1 96 ? -20.989 -10.832 8.730 1.00 51.47 96 ARG A C 1
ATOM 719 O O . ARG A 1 96 ? -22.199 -10.766 8.937 1.00 51.47 96 ARG A O 1
ATOM 726 N N . ILE A 1 97 ? -20.220 -9.750 8.679 1.00 51.06 97 ILE A N 1
ATOM 727 C CA . ILE A 1 97 ? -20.848 -8.473 8.344 1.00 51.06 97 ILE A CA 1
ATOM 728 C C . ILE A 1 97 ? -21.254 -8.599 6.870 1.00 51.06 97 ILE A C 1
ATOM 730 O O . ILE A 1 97 ? -20.444 -8.407 5.970 1.00 51.06 97 ILE A O 1
ATOM 734 N N . ARG A 1 98 ? -22.497 -9.022 6.611 1.00 51.88 98 ARG A N 1
ATOM 735 C CA . ARG A 1 98 ? -23.171 -8.635 5.368 1.00 51.88 98 ARG A CA 1
ATOM 736 C C . ARG A 1 98 ? -23.451 -7.141 5.523 1.00 51.88 98 ARG A C 1
ATOM 738 O O . ARG A 1 98 ? -24.178 -6.812 6.461 1.00 51.88 98 ARG A O 1
ATOM 745 N N . PRO A 1 99 ? -22.906 -6.248 4.680 1.00 51.97 99 PRO A N 1
ATOM 746 C CA . PRO A 1 99 ? -23.347 -4.865 4.707 1.00 51.97 99 PRO A CA 1
ATOM 747 C C . PRO A 1 99 ? -24.813 -4.857 4.260 1.00 51.97 99 PRO A C 1
ATOM 749 O O . PRO A 1 99 ? -25.123 -5.183 3.115 1.00 51.97 99 PRO A O 1
ATOM 752 N N . GLN A 1 100 ? -25.714 -4.606 5.209 1.00 51.72 100 GLN A N 1
ATOM 753 C CA . GLN A 1 100 ? -27.087 -4.224 4.916 1.00 51.72 100 GLN A CA 1
ATOM 754 C C . GLN A 1 100 ? -27.133 -2.707 4.758 1.00 51.72 100 GLN A C 1
ATOM 756 O O . GLN A 1 100 ? -26.569 -2.001 5.591 1.00 51.72 100 GLN A O 1
ATOM 761 N N . GLY A 1 101 ? -27.832 -2.248 3.721 1.00 39.53 101 GLY A N 1
ATOM 762 C CA . GLY A 1 101 ? -28.165 -0.844 3.501 1.00 39.53 101 GLY A CA 1
ATOM 763 C C . GLY A 1 101 ? -27.312 -0.200 2.417 1.00 39.53 101 GLY A C 1
ATOM 764 O O . GLY A 1 101 ? -26.194 0.231 2.664 1.00 39.53 101 GLY A O 1
ATOM 765 N N . ASP A 1 102 ? -27.784 -0.227 1.177 1.00 47.59 102 ASP A N 1
ATOM 766 C CA . ASP A 1 102 ? -28.384 0.893 0.433 1.00 47.59 102 ASP A CA 1
ATOM 767 C C . ASP A 1 102 ? -27.989 2.348 0.817 1.00 47.59 102 ASP A C 1
ATOM 769 O O . ASP A 1 102 ? -28.761 3.263 0.555 1.00 47.59 102 ASP A O 1
ATOM 773 N N . ASP A 1 103 ? -26.796 2.591 1.371 1.00 46.66 103 ASP A N 1
ATOM 774 C CA . ASP A 1 103 ? -26.229 3.926 1.644 1.00 46.66 103 ASP A CA 1
ATOM 775 C C . ASP A 1 103 ? -24.907 4.118 0.863 1.00 46.66 103 ASP A C 1
ATOM 777 O O . ASP A 1 103 ? -23.793 4.010 1.365 1.00 46.66 103 ASP A O 1
ATOM 781 N N . LEU A 1 104 ? -25.102 4.288 -0.447 1.00 59.53 104 LEU A N 1
ATOM 782 C CA . LEU A 1 104 ? -24.361 4.966 -1.531 1.00 59.53 104 LEU A CA 1
ATOM 783 C C . LEU A 1 104 ? -22.824 5.159 -1.573 1.00 59.53 104 LEU A C 1
ATOM 785 O O . LEU A 1 104 ? -22.339 5.472 -2.662 1.00 59.53 104 LEU A O 1
ATOM 789 N N . ASP A 1 105 ? -22.020 4.936 -0.536 1.00 78.12 105 ASP A N 1
ATOM 790 C CA . ASP A 1 105 ? -20.556 4.970 -0.687 1.00 78.12 105 ASP A CA 1
ATOM 791 C C . ASP A 1 105 ? -19.855 3.997 0.266 1.00 78.12 105 ASP A C 1
ATOM 793 O O . ASP A 1 105 ? -19.834 4.165 1.481 1.00 78.12 105 ASP A O 1
ATOM 797 N N . TRP A 1 106 ? -19.248 2.953 -0.295 1.00 86.00 106 TRP A N 1
ATOM 798 C CA . TRP A 1 106 ? -18.484 1.953 0.453 1.00 86.00 106 TRP A CA 1
ATOM 799 C C . TRP A 1 106 ? -17.082 2.440 0.837 1.00 86.00 106 TRP A C 1
ATOM 801 O O . TRP A 1 106 ? -16.434 1.855 1.710 1.00 86.00 106 TRP A O 1
ATOM 811 N N . ARG A 1 107 ? -16.589 3.498 0.186 1.00 86.50 107 ARG A N 1
ATOM 812 C CA . ARG A 1 107 ? -15.210 3.992 0.313 1.00 86.50 107 ARG A CA 1
ATOM 813 C C . ARG A 1 107 ? -14.849 4.466 1.729 1.00 86.50 107 ARG A C 1
ATOM 815 O O . ARG A 1 107 ? -13.724 4.179 2.135 1.00 86.50 107 ARG A O 1
ATOM 822 N N . PRO A 1 108 ? -15.744 5.088 2.527 1.00 87.44 108 PRO A N 1
ATOM 823 C CA . PRO A 1 108 ? -15.452 5.452 3.918 1.00 87.44 108 PRO A CA 1
ATOM 824 C C . PRO A 1 108 ? -15.132 4.253 4.822 1.00 87.44 108 PRO A C 1
ATOM 826 O O . PRO A 1 108 ? -14.406 4.394 5.800 1.00 87.44 108 PRO A O 1
ATOM 829 N N . ASN A 1 109 ? -15.627 3.058 4.481 1.00 86.88 109 ASN A N 1
ATOM 830 C CA . ASN A 1 109 ? -15.369 1.825 5.232 1.00 86.88 109 ASN A CA 1
ATOM 831 C C . ASN A 1 109 ? -14.078 1.111 4.782 1.00 86.88 109 ASN A C 1
ATOM 833 O O . ASN A 1 109 ? -13.774 0.006 5.244 1.00 86.88 109 ASN A O 1
ATOM 837 N N . ALA A 1 110 ? -13.313 1.700 3.858 1.00 90.50 110 ALA A N 1
ATOM 838 C CA . ALA A 1 110 ? -12.074 1.117 3.370 1.00 90.50 110 ALA A CA 1
ATOM 839 C C . ALA A 1 110 ? -10.948 1.259 4.402 1.00 90.50 110 ALA A C 1
ATOM 841 O O . ALA A 1 110 ? -10.602 2.355 4.831 1.00 90.50 110 ALA A O 1
ATOM 842 N N . ALA A 1 111 ? -10.306 0.140 4.747 1.00 89.81 111 ALA A N 1
ATOM 843 C CA . ALA A 1 111 ? -9.180 0.124 5.684 1.00 89.81 111 ALA A CA 1
ATOM 844 C C . ALA A 1 111 ? -7.991 0.965 5.179 1.00 89.81 111 ALA A C 1
ATOM 846 O O . ALA A 1 111 ? -7.262 1.547 5.975 1.00 89.81 111 ALA A O 1
ATOM 847 N N . CYS A 1 112 ? -7.833 1.075 3.855 1.00 87.75 112 CYS A N 1
ATOM 848 C CA . CYS A 1 112 ? -6.792 1.883 3.226 1.00 87.75 112 CYS A CA 1
ATOM 849 C C . CYS A 1 112 ? -6.994 3.398 3.386 1.00 87.75 112 CYS A C 1
ATOM 851 O O . CYS A 1 112 ? -6.049 4.153 3.194 1.00 87.75 112 CYS A O 1
ATOM 853 N N . ALA A 1 113 ? -8.193 3.865 3.756 1.00 85.56 113 ALA A N 1
ATOM 854 C CA . ALA A 1 113 ? -8.437 5.291 3.987 1.00 85.56 113 ALA A CA 1
ATOM 855 C C . ALA A 1 113 ? -7.662 5.840 5.202 1.00 85.56 113 ALA A C 1
ATOM 857 O O . ALA A 1 113 ? -7.502 7.047 5.337 1.00 85.56 113 ALA A O 1
ATOM 858 N N . GLN A 1 114 ? -7.184 4.955 6.084 1.00 79.75 114 GLN A N 1
ATOM 859 C CA . GLN A 1 114 ? -6.403 5.295 7.280 1.00 79.75 114 GLN A CA 1
ATOM 860 C C . GLN A 1 114 ? -4.888 5.154 7.061 1.00 79.75 114 GLN A C 1
ATOM 862 O O . GLN A 1 114 ? -4.112 5.271 8.007 1.00 79.75 114 GLN A O 1
ATOM 867 N N . THR A 1 115 ? -4.463 4.855 5.835 1.00 84.31 115 THR A N 1
ATOM 868 C CA . THR A 1 115 ? -3.063 4.611 5.471 1.00 84.31 115 THR A CA 1
ATOM 869 C C . THR A 1 115 ? -2.617 5.582 4.391 1.00 84.31 115 THR A C 1
ATOM 871 O O . THR A 1 115 ? -3.448 6.217 3.743 1.00 84.31 115 THR A O 1
ATOM 874 N N . ASP A 1 116 ? -1.308 5.682 4.179 1.00 85.94 116 ASP A N 1
ATOM 875 C CA . ASP A 1 116 ? -0.781 6.521 3.114 1.00 85.94 116 ASP A CA 1
ATOM 876 C C . ASP A 1 116 ? -1.188 6.006 1.720 1.00 85.94 116 ASP A C 1
ATOM 878 O O . ASP A 1 116 ? -1.151 4.806 1.428 1.00 85.94 116 ASP A O 1
ATOM 882 N N . SER A 1 117 ? -1.591 6.938 0.857 1.00 84.31 117 SER A N 1
ATOM 883 C CA . SER A 1 117 ? -2.110 6.624 -0.472 1.00 84.31 117 SER A CA 1
ATOM 884 C C . SER A 1 117 ? -1.026 6.179 -1.454 1.00 84.31 117 SER A C 1
ATOM 886 O O . SER A 1 117 ? -1.330 5.372 -2.335 1.00 84.31 117 SER A O 1
ATOM 888 N N . GLU A 1 118 ? 0.229 6.618 -1.292 1.00 85.69 118 GLU A N 1
ATOM 889 C CA . GLU A 1 118 ? 1.323 6.252 -2.208 1.00 85.69 118 GLU A CA 1
ATOM 890 C C . GLU A 1 118 ? 1.625 4.751 -2.143 1.00 85.69 118 GLU A C 1
ATOM 892 O O . GLU A 1 118 ? 1.989 4.138 -3.147 1.00 85.69 118 GLU A O 1
ATOM 897 N N . THR A 1 119 ? 1.334 4.124 -0.999 1.00 87.50 119 THR A N 1
ATOM 898 C CA . THR A 1 119 ? 1.452 2.671 -0.797 1.00 87.50 119 THR A CA 1
ATOM 899 C C . THR A 1 119 ? 0.653 1.864 -1.830 1.00 87.50 119 THR A C 1
ATOM 901 O O . THR A 1 119 ? 1.054 0.771 -2.224 1.00 87.50 119 THR A O 1
ATOM 904 N N . PHE A 1 120 ? -0.462 2.405 -2.328 1.00 88.94 120 PHE A N 1
ATOM 905 C CA . PHE A 1 120 ? -1.344 1.718 -3.278 1.00 88.94 120 PHE A CA 1
ATOM 906 C C . PHE A 1 120 ? -1.014 2.013 -4.743 1.00 88.94 120 PHE A C 1
ATOM 908 O O . PHE A 1 120 ? -1.605 1.381 -5.623 1.00 88.94 120 PHE A O 1
ATOM 915 N N . PHE A 1 121 ? -0.084 2.931 -5.019 1.00 89.38 121 PHE A N 1
ATOM 916 C CA . PHE A 1 121 ? 0.300 3.359 -6.367 1.00 89.38 121 PHE A CA 1
ATOM 917 C C . PHE A 1 121 ? 1.823 3.295 -6.565 1.00 89.38 121 PHE A C 1
ATOM 919 O O . PHE A 1 121 ? 2.460 4.328 -6.775 1.00 89.38 121 PHE A O 1
ATOM 926 N N . PRO A 1 122 ? 2.422 2.089 -6.543 1.00 86.12 122 PRO A N 1
ATOM 927 C CA . PRO A 1 122 ? 3.833 1.930 -6.877 1.00 86.12 122 PRO A CA 1
ATOM 928 C C . PRO A 1 122 ? 4.104 2.425 -8.307 1.00 86.12 122 PRO A C 1
ATOM 930 O O . PRO A 1 122 ? 3.381 2.077 -9.245 1.00 86.12 122 PRO A O 1
ATOM 933 N N . VAL A 1 123 ? 5.134 3.259 -8.465 1.00 82.38 123 VAL A N 1
ATOM 934 C CA . VAL A 1 123 ? 5.482 3.917 -9.739 1.00 82.38 123 VAL A CA 1
ATOM 935 C C . VAL A 1 123 ? 6.494 3.120 -10.564 1.00 82.38 123 VAL A C 1
ATOM 937 O O . VAL A 1 123 ? 6.619 3.347 -11.769 1.00 82.38 123 VAL A O 1
ATOM 940 N N . GLY A 1 124 ? 7.216 2.189 -9.937 1.00 81.44 124 GLY A N 1
ATOM 941 C CA . GLY A 1 124 ? 8.236 1.365 -10.573 1.00 81.44 124 GLY A CA 1
ATOM 942 C C . GLY A 1 124 ? 7.960 -0.138 -10.506 1.00 81.44 124 GLY A C 1
ATOM 943 O O . GLY A 1 124 ? 6.923 -0.610 -10.051 1.00 81.44 124 GLY A O 1
ATOM 944 N N . TRP A 1 125 ? 8.944 -0.906 -10.974 1.00 79.19 125 TRP A N 1
ATOM 945 C CA . TRP A 1 125 ? 8.929 -2.379 -11.015 1.00 79.19 125 TRP A CA 1
ATOM 946 C C . TRP A 1 125 ? 10.056 -2.993 -10.169 1.00 79.19 125 TRP A C 1
ATOM 948 O O . TRP A 1 125 ? 10.362 -4.196 -10.262 1.00 79.19 125 TRP A O 1
ATOM 958 N N . GLY A 1 126 ? 10.724 -2.142 -9.385 1.00 87.62 126 GLY A N 1
ATOM 959 C CA . GLY A 1 126 ? 11.867 -2.495 -8.563 1.00 87.62 126 GLY A CA 1
ATOM 960 C C . GLY A 1 126 ? 11.469 -3.335 -7.357 1.00 87.62 126 GLY A C 1
ATOM 961 O O . GLY A 1 126 ? 10.299 -3.607 -7.100 1.00 87.62 126 GLY A O 1
ATOM 962 N N . ARG A 1 127 ? 12.469 -3.764 -6.584 1.00 86.88 127 ARG A N 1
ATOM 963 C CA . ARG A 1 127 ? 12.231 -4.506 -5.339 1.00 86.88 127 ARG A CA 1
ATOM 964 C C . ARG A 1 127 ? 11.372 -3.699 -4.359 1.00 86.88 127 ARG A C 1
ATOM 966 O O . ARG A 1 127 ? 10.428 -4.253 -3.816 1.00 86.88 127 ARG A O 1
ATOM 973 N N . ALA A 1 128 ? 11.678 -2.413 -4.192 1.00 87.00 128 ALA A N 1
ATOM 974 C CA . ALA A 1 128 ? 10.939 -1.525 -3.300 1.00 87.00 128 ALA A CA 1
ATOM 975 C C . ALA A 1 128 ? 9.468 -1.388 -3.720 1.00 87.00 128 ALA A C 1
ATOM 977 O O . ALA A 1 128 ? 8.586 -1.507 -2.881 1.00 87.00 128 ALA A O 1
ATOM 978 N N . ASP A 1 129 ? 9.194 -1.239 -5.020 1.00 88.00 129 ASP A N 1
ATOM 979 C CA . ASP A 1 129 ? 7.823 -1.166 -5.538 1.00 88.00 129 ASP A CA 1
ATOM 980 C C . ASP A 1 129 ? 7.042 -2.462 -5.304 1.00 88.00 129 ASP A C 1
ATOM 982 O O . ASP A 1 129 ? 5.862 -2.427 -4.966 1.00 88.00 129 ASP A O 1
ATOM 986 N N . ARG A 1 130 ? 7.700 -3.620 -5.445 1.00 88.12 130 ARG A N 1
ATOM 987 C CA . ARG A 1 130 ? 7.083 -4.922 -5.148 1.00 88.12 130 ARG A CA 1
ATOM 988 C C . ARG A 1 130 ? 6.800 -5.086 -3.662 1.00 88.12 130 ARG A C 1
ATOM 990 O O . ARG A 1 130 ? 5.741 -5.579 -3.303 1.00 88.12 130 ARG A O 1
ATOM 997 N N . GLU A 1 131 ? 7.726 -4.678 -2.800 1.00 89.94 131 GLU A N 1
ATOM 998 C CA . GLU A 1 131 ? 7.521 -4.710 -1.349 1.00 89.94 131 GLU A CA 1
ATOM 999 C C . GLU A 1 131 ? 6.376 -3.778 -0.934 1.00 89.94 131 GLU A C 1
ATOM 1001 O O . GLU A 1 131 ? 5.520 -4.181 -0.149 1.00 89.94 131 GLU A O 1
ATOM 1006 N N . LEU A 1 132 ? 6.304 -2.581 -1.520 1.00 89.25 132 LEU A N 1
ATOM 1007 C CA . LEU A 1 132 ? 5.202 -1.643 -1.320 1.00 89.25 132 LEU A CA 1
ATOM 1008 C C . LEU A 1 132 ? 3.870 -2.231 -1.811 1.00 89.25 132 LEU A C 1
ATOM 1010 O O . LEU A 1 132 ? 2.851 -2.144 -1.125 1.00 89.25 132 LEU A O 1
ATOM 1014 N N . ALA A 1 133 ? 3.894 -2.913 -2.957 1.00 90.62 133 ALA A N 1
ATOM 1015 C CA . ALA A 1 133 ? 2.727 -3.596 -3.489 1.00 90.62 133 ALA A CA 1
ATOM 1016 C C . ALA A 1 133 ? 2.228 -4.714 -2.563 1.00 90.62 133 ALA A C 1
ATOM 1018 O O . ALA A 1 133 ? 1.029 -4.816 -2.302 1.00 90.62 133 ALA A O 1
ATOM 1019 N N . GLU A 1 134 ? 3.128 -5.532 -2.019 1.00 92.62 134 GLU A N 1
ATOM 1020 C CA . GLU A 1 134 ? 2.757 -6.578 -1.062 1.00 92.62 134 GLU A CA 1
ATOM 1021 C C . GLU A 1 134 ? 2.190 -5.990 0.240 1.00 92.62 134 GLU A C 1
ATOM 1023 O O . GLU A 1 134 ? 1.191 -6.496 0.757 1.00 92.62 134 GLU A O 1
ATOM 1028 N N . GLN A 1 135 ? 2.733 -4.866 0.720 1.00 91.94 135 GLN A N 1
ATOM 1029 C CA . GLN A 1 135 ? 2.186 -4.144 1.878 1.00 91.94 135 GLN A CA 1
ATOM 1030 C C . GLN A 1 135 ? 0.757 -3.638 1.623 1.00 91.94 135 GLN A C 1
ATOM 1032 O O . GLN A 1 135 ? -0.134 -3.830 2.457 1.00 91.94 135 GLN A O 1
ATOM 1037 N N . ALA A 1 136 ? 0.494 -3.050 0.453 1.00 93.69 136 ALA A N 1
ATOM 1038 C CA . ALA A 1 136 ? -0.860 -2.660 0.058 1.00 93.69 136 ALA A CA 1
ATOM 1039 C C . ALA A 1 136 ? -1.807 -3.868 -0.030 1.00 93.69 136 ALA A C 1
ATOM 1041 O O . ALA A 1 136 ? -2.940 -3.814 0.466 1.00 93.69 136 ALA A O 1
ATOM 1042 N N . LYS A 1 137 ? -1.349 -4.986 -0.614 1.00 94.25 137 LYS A N 1
ATOM 1043 C CA . LYS A 1 137 ? -2.129 -6.234 -0.684 1.00 94.25 137 LYS A CA 1
ATOM 1044 C C . LYS A 1 137 ? -2.479 -6.748 0.715 1.00 94.25 137 LYS A C 1
ATOM 1046 O O . LYS A 1 137 ? -3.616 -7.174 0.932 1.00 94.25 137 LYS A O 1
ATOM 1051 N N . ASP A 1 138 ? -1.566 -6.648 1.679 1.00 94.06 138 ASP A N 1
ATOM 1052 C CA . ASP A 1 138 ? -1.807 -7.014 3.079 1.00 94.06 138 ASP A CA 1
ATOM 1053 C C . ASP A 1 138 ? -2.925 -6.218 3.745 1.00 94.06 138 ASP A C 1
ATOM 1055 O O . ASP A 1 138 ? -3.788 -6.795 4.419 1.00 94.06 138 ASP A O 1
ATOM 1059 N N . ILE A 1 139 ? -2.955 -4.907 3.515 1.00 91.69 139 ILE A N 1
ATOM 1060 C CA . ILE A 1 139 ? -4.035 -4.044 4.003 1.00 91.69 139 ILE A CA 1
ATOM 1061 C C . ILE A 1 139 ? -5.360 -4.467 3.360 1.00 91.69 139 ILE A C 1
ATOM 1063 O O . ILE A 1 139 ? -6.367 -4.662 4.049 1.00 91.69 139 ILE A O 1
ATOM 1067 N N . CYS A 1 140 ? -5.362 -4.688 2.043 1.00 92.81 140 CYS A N 1
ATOM 1068 C CA . CYS A 1 140 ? -6.555 -5.131 1.331 1.00 92.81 140 CYS A CA 1
ATOM 1069 C C . CYS A 1 140 ? -7.082 -6.488 1.821 1.00 92.81 140 CYS A C 1
ATOM 1071 O O . CYS A 1 140 ? -8.301 -6.648 1.900 1.00 92.81 140 CYS A O 1
ATOM 1073 N N . ARG A 1 141 ? -6.215 -7.445 2.193 1.00 90.94 141 ARG A N 1
ATOM 1074 C CA . ARG A 1 141 ? -6.622 -8.768 2.718 1.00 90.94 141 ARG A CA 1
ATOM 1075 C C . ARG A 1 141 ? -7.520 -8.675 3.953 1.00 90.94 141 ARG A C 1
ATOM 1077 O O . ARG A 1 141 ? -8.326 -9.573 4.182 1.00 90.94 141 ARG A O 1
ATOM 1084 N N . ARG A 1 142 ? -7.387 -7.602 4.736 1.00 89.06 142 ARG A N 1
ATOM 1085 C CA . ARG A 1 142 ? -8.137 -7.369 5.982 1.00 89.06 142 ARG A CA 1
ATOM 1086 C C . ARG A 1 142 ? -9.268 -6.348 5.813 1.00 89.06 142 ARG A C 1
ATOM 1088 O O . ARG A 1 142 ? -9.953 -6.032 6.780 1.00 89.06 142 ARG A O 1
ATOM 1095 N N . CYS A 1 143 ? -9.462 -5.815 4.607 1.00 89.88 143 CYS A N 1
ATOM 1096 C CA . CYS A 1 143 ? -10.410 -4.739 4.351 1.00 89.88 143 CYS A CA 1
ATOM 1097 C C . CYS A 1 143 ? -11.853 -5.268 4.209 1.00 89.88 143 CYS A C 1
ATOM 1099 O O . CYS A 1 143 ? -12.094 -6.142 3.374 1.00 89.88 143 CYS A O 1
ATOM 1101 N N . PRO A 1 144 ? -12.837 -4.713 4.947 1.00 88.44 144 PRO A N 1
ATOM 1102 C CA . PRO A 1 144 ? -14.222 -5.203 4.924 1.00 88.44 144 PRO A CA 1
ATOM 1103 C C . PRO A 1 144 ? -14.948 -4.952 3.593 1.00 88.44 144 PRO A C 1
ATOM 1105 O O . PRO A 1 144 ? -15.910 -5.644 3.280 1.00 88.44 144 PRO A O 1
ATOM 1108 N N . VAL A 1 145 ? -14.477 -3.994 2.789 1.00 92.69 145 VAL A N 1
ATOM 1109 C CA . VAL A 1 145 ? -15.072 -3.605 1.494 1.00 92.69 145 VAL A CA 1
ATOM 1110 C C . VAL A 1 145 ? -14.253 -4.083 0.290 1.00 92.69 145 VAL A C 1
ATOM 1112 O O . VAL A 1 145 ? -14.414 -3.578 -0.822 1.00 92.69 145 VAL A O 1
ATOM 1115 N N . ARG A 1 146 ? -13.360 -5.064 0.489 1.00 92.12 146 ARG A N 1
ATOM 1116 C CA . ARG A 1 146 ? -12.445 -5.574 -0.546 1.00 92.12 146 ARG A CA 1
ATOM 1117 C C . ARG A 1 146 ? -13.165 -5.972 -1.839 1.00 92.12 146 ARG A C 1
ATOM 1119 O O . ARG A 1 146 ? -12.726 -5.577 -2.917 1.00 92.12 146 ARG A O 1
ATOM 1126 N N . ASP A 1 147 ? -14.265 -6.713 -1.733 1.00 89.12 147 ASP A N 1
ATOM 1127 C CA . ASP A 1 147 ? -14.986 -7.244 -2.898 1.00 89.12 147 ASP A CA 1
ATOM 1128 C C . ASP A 1 147 ? -15.703 -6.138 -3.688 1.00 89.12 147 ASP A C 1
ATOM 1130 O O . ASP A 1 147 ? -15.686 -6.133 -4.921 1.00 89.12 147 ASP A O 1
ATOM 1134 N N . GLN A 1 148 ? -16.277 -5.155 -2.988 1.00 88.94 148 GLN A N 1
ATOM 1135 C CA . GLN A 1 148 ? -16.906 -3.979 -3.600 1.00 88.94 148 GLN A CA 1
ATOM 1136 C C . GLN A 1 148 ? -15.859 -3.119 -4.321 1.00 88.94 148 GLN A C 1
ATOM 1138 O O . GLN A 1 148 ? -16.057 -2.743 -5.477 1.00 88.94 148 GLN A O 1
ATOM 1143 N N . CYS A 1 149 ? -14.706 -2.900 -3.679 1.00 93.06 149 CYS A N 1
ATOM 1144 C CA . CYS A 1 149 ? -13.558 -2.201 -4.254 1.00 93.06 149 CYS A CA 1
ATOM 1145 C C . CYS A 1 149 ? -13.043 -2.886 -5.528 1.00 93.06 149 CYS A C 1
ATOM 1147 O O . CYS A 1 149 ? -12.863 -2.230 -6.557 1.00 93.06 149 CYS A O 1
ATOM 1149 N N . LEU A 1 150 ? -12.867 -4.212 -5.493 1.00 93.12 150 LEU A N 1
ATOM 1150 C CA . LEU A 1 150 ? -12.427 -4.978 -6.658 1.00 93.12 150 LEU A CA 1
ATOM 1151 C C . LEU A 1 150 ? -13.430 -4.891 -7.812 1.00 93.12 150 LEU A C 1
ATOM 1153 O O . LEU A 1 150 ? -13.053 -4.618 -8.953 1.00 93.12 150 LEU A O 1
ATOM 1157 N N . THR A 1 151 ? -14.711 -5.100 -7.507 1.00 88.88 151 THR A N 1
ATOM 1158 C CA . THR A 1 151 ? -15.796 -5.052 -8.494 1.00 88.88 151 THR A CA 1
ATOM 1159 C C . THR A 1 151 ? -15.852 -3.684 -9.162 1.00 88.88 151 THR A C 1
ATOM 1161 O O . THR A 1 151 ? -15.917 -3.591 -10.392 1.00 88.88 151 THR A O 1
ATOM 1164 N N . TRP A 1 152 ? -15.755 -2.615 -8.370 1.00 91.56 152 TRP A N 1
ATOM 1165 C CA . TRP A 1 152 ? -15.709 -1.253 -8.882 1.00 91.56 152 TRP A CA 1
ATOM 1166 C C . TRP A 1 152 ? -14.498 -1.040 -9.798 1.00 91.56 152 TRP A C 1
ATOM 1168 O O . TRP A 1 152 ? -14.669 -0.548 -10.914 1.00 91.56 152 TRP A O 1
ATOM 1178 N N . ALA A 1 153 ? -13.304 -1.473 -9.383 1.00 92.75 153 ALA A N 1
ATOM 1179 C CA . ALA A 1 153 ? -12.071 -1.298 -10.149 1.00 92.75 153 ALA A CA 1
ATOM 1180 C C . ALA A 1 153 ? -12.082 -2.042 -11.494 1.00 92.75 153 ALA A C 1
ATOM 1182 O O . ALA A 1 153 ? -11.631 -1.495 -12.502 1.00 92.75 153 ALA A O 1
ATOM 1183 N N . ILE A 1 154 ? -12.627 -3.263 -11.532 1.00 88.50 154 ILE A N 1
ATOM 1184 C CA . ILE A 1 154 ? -12.794 -4.033 -12.774 1.00 88.50 154 ILE A CA 1
ATOM 1185 C C . ILE A 1 154 ? -13.812 -3.347 -13.693 1.00 88.50 154 ILE A C 1
ATOM 1187 O O . ILE A 1 154 ? -13.532 -3.144 -14.878 1.00 88.50 154 ILE A O 1
ATOM 1191 N N . THR A 1 155 ? -14.964 -2.947 -13.148 1.00 86.12 155 THR A N 1
ATOM 1192 C CA . THR A 1 155 ? -16.056 -2.313 -13.909 1.00 86.12 155 THR A CA 1
ATOM 1193 C C . THR A 1 155 ? -15.613 -0.989 -14.534 1.00 86.12 155 THR A C 1
ATOM 1195 O O . THR A 1 155 ? -15.868 -0.741 -15.711 1.00 86.12 155 THR A O 1
ATOM 1198 N N . HIS A 1 156 ? -14.869 -0.177 -13.779 1.00 87.00 156 HIS A N 1
ATOM 1199 C CA . HIS A 1 156 ? -14.359 1.128 -14.214 1.00 87.00 156 HIS A CA 1
ATOM 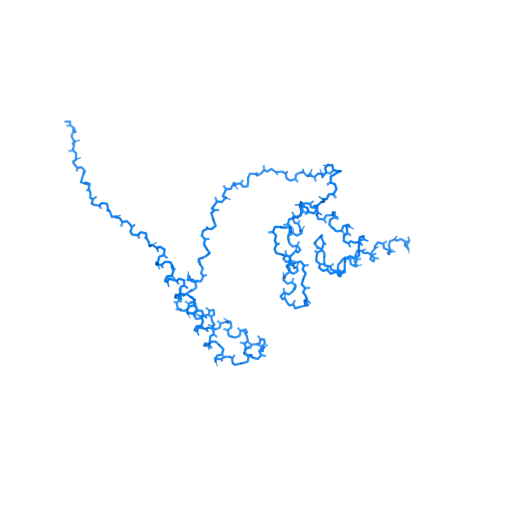1200 C C . HIS A 1 156 ? -12.992 1.049 -14.903 1.00 87.00 156 HIS A C 1
ATOM 1202 O O . HIS A 1 156 ? -12.425 2.081 -15.249 1.00 87.00 156 HIS A O 1
ATOM 1208 N N . ARG A 1 157 ? -12.458 -0.162 -15.121 1.00 87.44 157 ARG A N 1
ATOM 1209 C CA . ARG A 1 157 ? -11.184 -0.406 -15.817 1.00 87.44 157 ARG A CA 1
ATOM 1210 C C . ARG A 1 157 ? -10.018 0.404 -15.244 1.00 87.44 157 ARG A C 1
ATOM 1212 O O . ARG A 1 157 ? -9.229 0.975 -15.993 1.00 87.44 157 ARG A O 1
ATOM 1219 N N . GLN A 1 158 ? -9.900 0.428 -13.919 1.00 89.88 158 GLN A N 1
ATOM 1220 C CA . GLN A 1 158 ? -8.789 1.107 -13.256 1.00 89.88 158 GLN A CA 1
ATOM 1221 C C . GLN A 1 158 ? -7.453 0.493 -13.686 1.00 89.88 158 GLN A C 1
ATOM 1223 O O . GLN A 1 158 ? -7.188 -0.685 -13.424 1.00 89.88 158 GLN A O 1
ATOM 1228 N N . ALA A 1 159 ? -6.627 1.299 -14.358 1.00 84.50 159 ALA A N 1
ATOM 1229 C CA . ALA A 1 159 ? -5.399 0.856 -15.019 1.00 84.50 159 ALA A CA 1
ATOM 1230 C C . ALA A 1 159 ? -4.183 0.791 -14.085 1.00 84.50 159 ALA A C 1
ATOM 1232 O O . ALA A 1 159 ? -3.235 0.065 -14.362 1.00 84.50 159 ALA A O 1
ATOM 1233 N N . HIS A 1 160 ? -4.217 1.522 -12.971 1.00 89.25 160 HIS A N 1
ATOM 1234 C CA . HIS A 1 160 ? -3.077 1.673 -12.071 1.00 89.25 160 HIS A CA 1
ATOM 1235 C C . HIS A 1 160 ? -3.441 1.330 -10.634 1.00 89.25 160 HIS A C 1
ATOM 1237 O O . HIS A 1 160 ? -4.617 1.310 -10.263 1.00 89.25 160 HIS A O 1
ATOM 1243 N N . GLY A 1 161 ? -2.408 1.062 -9.842 1.00 91.75 161 GLY A N 1
ATOM 1244 C CA . GLY A 1 161 ? -2.512 0.819 -8.413 1.00 91.75 161 GLY A CA 1
ATOM 1245 C C . GLY A 1 161 ? -3.170 -0.503 -8.031 1.00 91.75 161 GLY A C 1
ATOM 1246 O O . GLY A 1 161 ? -3.575 -1.314 -8.879 1.00 91.75 161 GLY A O 1
ATOM 1247 N N . ILE A 1 162 ? -3.267 -0.707 -6.723 1.00 94.62 162 ILE A N 1
ATOM 1248 C CA . ILE A 1 162 ? -3.758 -1.933 -6.096 1.00 94.62 162 ILE A CA 1
ATOM 1249 C C . ILE A 1 162 ? -5.189 -1.724 -5.625 1.00 94.62 162 ILE A C 1
ATOM 1251 O O . ILE A 1 162 ? -5.476 -0.856 -4.806 1.00 94.62 162 ILE A O 1
ATOM 1255 N N . TRP A 1 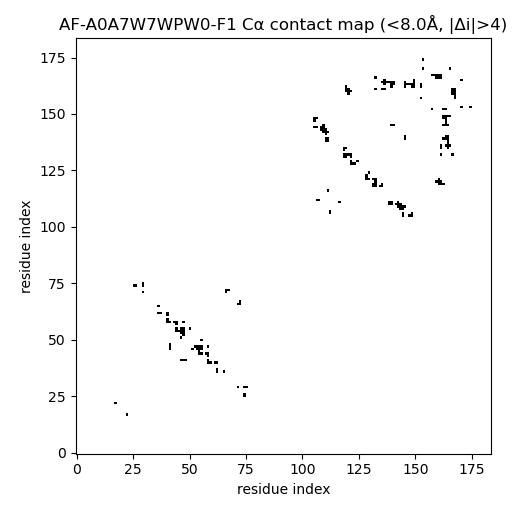163 ? -6.091 -2.555 -6.139 1.00 94.75 163 TRP A N 1
ATOM 1256 C CA . TRP A 1 163 ? -7.524 -2.467 -5.874 1.00 94.75 163 TRP A CA 1
ATOM 1257 C C . TRP A 1 163 ? -8.042 -3.831 -5.449 1.00 94.75 163 TRP A C 1
ATOM 1259 O O . TRP A 1 163 ? -7.778 -4.832 -6.114 1.00 94.75 163 TRP A O 1
ATOM 1269 N N . GLY A 1 164 ? -8.754 -3.892 -4.322 1.00 94.19 164 GLY A N 1
ATOM 1270 C CA . GLY A 1 164 ? -9.263 -5.159 -3.788 1.00 94.19 164 GLY A CA 1
ATOM 1271 C C . GLY A 1 164 ? -8.175 -6.206 -3.497 1.00 94.19 164 GLY A C 1
ATOM 1272 O O . GLY A 1 164 ? -8.458 -7.405 -3.458 1.00 94.19 164 GLY A O 1
ATOM 1273 N N . GLY A 1 165 ? -6.930 -5.763 -3.296 1.00 94.75 165 GLY A N 1
ATOM 1274 C CA . GLY A 1 165 ? -5.768 -6.623 -3.071 1.00 94.75 165 GLY A CA 1
ATOM 1275 C C . GLY A 1 165 ? -5.195 -7.252 -4.336 1.00 94.75 165 GLY A C 1
ATOM 1276 O O . GLY A 1 165 ? -4.535 -8.279 -4.233 1.00 94.75 165 GLY A O 1
ATOM 1277 N N . LEU A 1 166 ? -5.475 -6.672 -5.504 1.00 93.75 166 LEU A N 1
ATOM 1278 C CA . LEU A 1 166 ? -4.937 -7.111 -6.787 1.00 93.75 166 LEU A CA 1
ATOM 1279 C C . LEU A 1 166 ? -4.245 -5.947 -7.486 1.00 93.75 166 LEU A C 1
ATOM 1281 O O . LEU A 1 166 ? -4.789 -4.837 -7.524 1.00 93.75 166 LEU A O 1
ATOM 1285 N N . ASP A 1 167 ? -3.083 -6.208 -8.068 1.00 92.75 167 ASP A N 1
ATOM 1286 C CA . ASP A 1 167 ? -2.386 -5.277 -8.956 1.00 92.75 167 ASP A CA 1
ATOM 1287 C C . ASP A 1 167 ? -3.023 -5.253 -10.372 1.00 92.75 167 ASP A C 1
ATOM 1289 O O . ASP A 1 167 ? -3.967 -6.010 -10.648 1.00 92.75 167 ASP A O 1
ATOM 1293 N N . PRO A 1 168 ? -2.610 -4.338 -11.271 1.00 90.75 168 PRO A N 1
ATOM 1294 C CA . PRO A 1 168 ? -3.200 -4.235 -12.606 1.00 90.75 168 PRO A CA 1
ATOM 1295 C C . PRO A 1 168 ? -3.110 -5.523 -13.437 1.00 90.75 168 PRO A C 1
ATOM 1297 O O . PRO A 1 168 ? -4.071 -5.865 -14.135 1.00 90.75 168 PRO A O 1
ATOM 1300 N N . ASP A 1 169 ? -1.999 -6.255 -13.340 1.00 87.69 169 ASP A N 1
ATOM 1301 C CA . ASP A 1 169 ? -1.758 -7.471 -14.120 1.00 87.69 169 ASP A CA 1
ATOM 1302 C C . ASP A 1 169 ? -2.620 -8.631 -13.615 1.00 87.69 169 ASP A C 1
ATOM 1304 O O .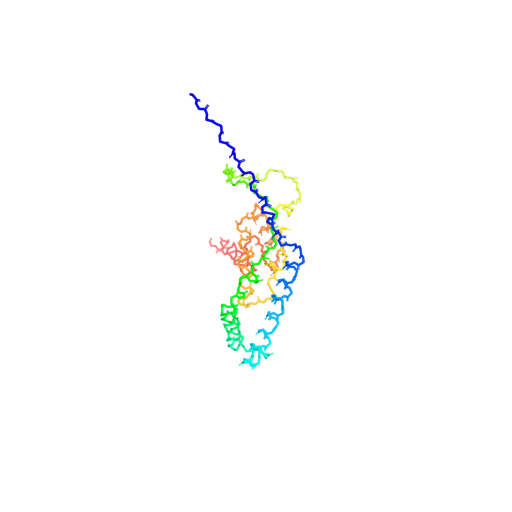 ASP A 1 169 ? -3.234 -9.362 -14.408 1.00 87.69 169 ASP A O 1
ATOM 1308 N N . GLU A 1 170 ? -2.743 -8.761 -12.295 1.00 90.12 170 GLU A N 1
ATOM 1309 C CA . GLU A 1 170 ? -3.627 -9.725 -11.647 1.00 90.12 170 GLU A CA 1
ATOM 1310 C C . GLU A 1 170 ? -5.105 -9.433 -11.962 1.00 90.12 170 GLU A C 1
ATOM 1312 O O . GLU A 1 170 ? -5.860 -10.349 -12.310 1.00 90.12 170 GLU A O 1
ATOM 1317 N N . ARG A 1 171 ? -5.529 -8.158 -11.933 1.00 91.88 171 ARG A N 1
ATOM 1318 C CA . ARG A 1 171 ? -6.893 -7.767 -12.348 1.00 91.88 171 ARG A CA 1
ATOM 1319 C C . ARG A 1 171 ? -7.151 -8.075 -13.821 1.00 91.88 171 ARG A C 1
ATOM 1321 O O . ARG A 1 171 ? -8.228 -8.567 -14.170 1.00 91.88 171 ARG A O 1
ATOM 1328 N N . ALA A 1 172 ? -6.174 -7.833 -14.694 1.00 85.12 172 ALA A N 1
ATOM 1329 C CA . ALA A 1 172 ? -6.282 -8.179 -16.109 1.00 85.12 172 ALA A CA 1
ATOM 1330 C C . ALA A 1 172 ? -6.410 -9.698 -16.318 1.00 85.12 172 ALA A C 1
ATOM 1332 O O . ALA A 1 172 ? -7.145 -10.141 -17.206 1.00 85.12 172 ALA A O 1
ATOM 1333 N N . ALA A 1 173 ? -5.747 -10.509 -15.488 1.00 85.50 173 ALA A N 1
ATOM 1334 C CA . ALA A 1 173 ? -5.854 -11.964 -15.541 1.00 85.50 173 ALA A CA 1
ATOM 1335 C C . ALA A 1 173 ? -7.262 -12.477 -15.196 1.00 85.50 173 ALA A C 1
ATOM 1337 O O . ALA A 1 173 ? -7.720 -13.422 -15.841 1.00 85.50 173 ALA A O 1
ATOM 1338 N N . ILE A 1 174 ? -7.968 -11.844 -14.250 1.00 80.44 174 ILE A N 1
ATOM 1339 C CA . ILE A 1 174 ? -9.367 -12.181 -13.916 1.00 80.44 174 ILE A CA 1
ATOM 1340 C C . ILE A 1 174 ? -10.265 -11.976 -15.138 1.00 80.44 174 ILE A C 1
ATOM 1342 O O . ILE A 1 174 ? -10.948 -12.902 -15.572 1.00 80.44 174 ILE A O 1
ATOM 1346 N N . LYS A 1 175 ? -10.167 -10.804 -15.772 1.00 71.38 175 LYS A N 1
ATOM 1347 C CA . LYS A 1 175 ? -10.967 -10.474 -16.957 1.00 71.38 175 LYS A CA 1
ATOM 1348 C C . LYS A 1 175 ? -10.761 -11.468 -18.105 1.00 71.38 175 LYS A C 1
ATOM 1350 O O . LYS A 1 175 ? -11.723 -11.826 -18.777 1.00 71.38 175 LYS A O 1
ATOM 1355 N N . ARG A 1 176 ? -9.522 -11.932 -18.318 1.00 69.69 176 ARG A N 1
ATOM 1356 C CA . ARG A 1 176 ? -9.199 -12.937 -19.350 1.00 69.69 176 ARG A CA 1
ATOM 1357 C C . ARG A 1 176 ? -9.838 -14.300 -19.060 1.00 69.69 176 ARG A C 1
ATOM 1359 O O . ARG A 1 176 ? -10.288 -14.964 -19.992 1.00 69.69 176 ARG A O 1
ATOM 1366 N N . ARG A 1 177 ? -9.893 -14.712 -17.788 1.00 64.81 177 ARG A N 1
ATOM 1367 C CA . ARG A 1 177 ? -10.494 -15.991 -17.366 1.00 64.81 177 ARG A CA 1
ATOM 1368 C C . ARG A 1 177 ? -12.012 -16.001 -17.541 1.00 64.81 177 ARG A C 1
ATOM 1370 O O . ARG A 1 177 ? -12.544 -16.996 -18.025 1.00 64.81 177 ARG A O 1
ATOM 1377 N N . ASP A 1 178 ? -12.684 -14.890 -17.245 1.00 58.97 178 ASP A N 1
ATOM 1378 C CA . ASP A 1 178 ? -14.140 -14.779 -17.414 1.00 58.97 178 ASP A CA 1
ATOM 1379 C C . ASP A 1 178 ? -14.558 -14.841 -18.889 1.00 58.97 178 ASP A C 1
ATOM 1381 O O . ASP A 1 178 ? -15.527 -15.514 -19.236 1.00 58.97 178 ASP A O 1
ATOM 1385 N N . THR A 1 179 ? -13.780 -14.229 -19.788 1.00 57.59 179 THR A N 1
ATOM 1386 C CA . THR A 1 179 ? -14.015 -14.334 -21.238 1.00 57.59 179 THR A CA 1
ATOM 1387 C C . THR A 1 179 ? -13.662 -15.703 -21.823 1.00 57.59 179 THR A C 1
ATOM 1389 O O . THR A 1 179 ? -14.258 -16.100 -22.817 1.00 57.59 179 THR A O 1
ATOM 1392 N N . GLY A 1 180 ? -12.726 -16.444 -21.219 1.00 45.59 180 GLY A N 1
ATOM 1393 C CA . GLY A 1 180 ? -12.338 -17.786 -21.676 1.00 45.59 180 GLY A CA 1
ATOM 1394 C C . GLY A 1 180 ? -13.347 -18.882 -21.316 1.00 45.59 180 GLY A C 1
ATOM 1395 O O . GLY A 1 180 ? -13.407 -19.903 -21.991 1.00 45.59 180 GLY A O 1
ATOM 1396 N N . ARG A 1 181 ? -14.174 -18.666 -20.285 1.00 46.69 181 ARG A N 1
ATOM 1397 C CA . ARG A 1 181 ? -15.226 -19.608 -19.863 1.00 46.69 181 ARG A CA 1
ATOM 1398 C C . ARG A 1 181 ? -16.514 -19.499 -20.690 1.00 46.69 181 ARG A C 1
ATOM 1400 O O . ARG A 1 181 ? -17.332 -20.406 -20.649 1.00 46.69 181 ARG A O 1
ATOM 1407 N N . ALA A 1 182 ? -16.696 -18.413 -21.440 1.00 43.31 182 ALA A N 1
ATOM 1408 C CA . ALA A 1 182 ? -17.868 -18.193 -22.291 1.00 43.31 182 ALA A CA 1
ATOM 1409 C C . ALA A 1 182 ? -17.724 -18.773 -23.717 1.00 43.31 182 ALA A C 1
ATOM 1411 O O . ALA A 1 182 ? -18.625 -18.596 -24.532 1.00 43.31 182 ALA A O 1
ATOM 1412 N N . VAL A 1 183 ? -16.603 -19.437 -24.033 1.00 40.09 183 VAL A N 1
ATOM 1413 C CA . VAL A 1 183 ? -16.286 -19.964 -25.379 1.00 40.09 183 VAL A CA 1
ATOM 1414 C C . VAL A 1 183 ? -15.841 -21.437 -25.320 1.00 40.09 183 VAL A C 1
ATOM 1416 O O . VAL A 1 183 ? -14.988 -21.866 -26.091 1.00 40.09 183 VAL A O 1
ATOM 1419 N N . ALA A 1 184 ? -16.389 -22.220 -24.389 1.00 33.41 184 ALA A N 1
ATOM 1420 C CA . ALA A 1 184 ? -16.161 -23.664 -24.306 1.00 33.41 184 ALA A CA 1
ATOM 1421 C C . ALA A 1 184 ? -17.483 -24.413 -24.143 1.00 33.41 184 ALA A C 1
ATOM 1423 O O . ALA A 1 184 ? -18.321 -23.935 -23.343 1.00 33.41 184 ALA A O 1
#

pLDDT: mean 73.3, std 19.77, range [33.41, 94.75]

Sequence (184 aa):
MLGAQAIDEGPAVTRLTAGPDAEAVRADQAATARRVLSEQALDLHPGARTGDPTALQAAKRWRDHMYDLLGLTQLVEQPAPVRAAKQPLETRVITRIRPQGDDLDWRPNAACAQTDSETFFPVGWGRADRELAEQAKDICRRCPVRDQCLTWAITHRQAHGIWGGLDPDERAAIKRRDTGRAVA

Radius of gyration: 27.66 Å; Cα contacts (8 Å, |Δi|>4): 122; chains: 1; bounding box: 63×43×101 Å

Solvent-accessible surface area (backbone atoms only — not comparable to full-atom values): 11246 Å² total; per-residue (Å²): 132,87,86,83,81,84,80,78,84,69,82,82,78,76,76,81,68,78,50,74,66,60,52,50,52,48,51,51,53,36,53,52,51,54,50,54,46,52,53,53,26,41,69,77,21,56,47,33,77,77,65,38,71,66,31,40,52,50,26,50,54,52,39,54,51,49,29,56,75,68,62,41,58,67,59,77,65,68,79,75,83,72,78,80,80,80,70,81,89,72,87,70,77,90,70,74,85,70,90,78,72,101,64,94,63,67,65,86,61,32,58,64,76,82,48,73,68,65,44,34,47,59,89,62,86,48,72,67,28,50,53,36,44,51,52,37,27,55,53,27,76,72,25,87,38,23,67,61,42,30,52,49,36,63,74,68,59,57,75,68,39,53,42,48,47,31,44,45,68,58,50,52,51,52,58,53,52,60,62,57,63,76,73,114

Secondary structure (DSSP, 8-state):
-------------------HHHHHHHHHHHHHHHHHHHHHHHHH-GGGTTT-HHHHHHHHHHHHHHHHHTTTHHHH---------------------------S--GGG-GGGGS-SGGG---S-SHHHHHHHHHHHHHHHT-TTHHHHHHHHHHTT--SS-BTTB-HHHHHHHHHHHHHGGG-